Protein AF-A0A7X3MI16-F1 (afdb_monomer_lite)

pLDDT: mean 78.2, std 20.5, range [31.47, 96.44]

Radius of gyration: 27.05 Å; chains: 1; bounding box: 60×68×59 Å

Structure (mmCIF, N/CA/C/O backbone):
data_AF-A0A7X3MI16-F1
#
_entry.id   AF-A0A7X3MI16-F1
#
loop_
_atom_site.group_PDB
_atom_site.id
_atom_site.type_symbol
_atom_site.label_atom_id
_atom_site.label_alt_id
_atom_site.label_comp_id
_atom_site.label_asym_id
_atom_site.label_entity_id
_atom_site.label_seq_id
_atom_site.pdbx_PDB_ins_code
_atom_site.Cartn_x
_atom_site.Cartn_y
_atom_site.Cartn_z
_atom_site.occupancy
_atom_site.B_iso_or_equiv
_atom_site.auth_seq_id
_atom_site.auth_comp_id
_atom_site.auth_asym_id
_atom_site.auth_atom_id
_atom_site.pdbx_PDB_model_num
ATOM 1 N N . MET A 1 1 ? 3.085 -12.078 11.374 1.00 86.69 1 MET A N 1
ATOM 2 C CA . MET A 1 1 ? 2.191 -11.927 10.202 1.00 86.69 1 MET A CA 1
ATOM 3 C C . MET A 1 1 ? 1.269 -10.737 10.415 1.00 86.69 1 MET A C 1
ATOM 5 O O . MET A 1 1 ? 0.857 -10.525 11.553 1.00 86.69 1 MET A O 1
ATOM 9 N N . ALA A 1 2 ? 0.985 -9.956 9.372 1.00 93.75 2 ALA A N 1
ATOM 10 C CA . ALA A 1 2 ? -0.041 -8.909 9.431 1.00 93.75 2 ALA A CA 1
ATOM 11 C C . ALA A 1 2 ? -1.301 -9.369 8.685 1.00 93.75 2 ALA A C 1
ATOM 13 O O . ALA A 1 2 ? -1.202 -10.196 7.774 1.00 93.75 2 ALA A O 1
ATOM 14 N N . LYS A 1 3 ? -2.474 -8.854 9.058 1.00 95.38 3 LYS A N 1
ATOM 15 C CA . LYS A 1 3 ? -3.761 -9.217 8.449 1.00 95.38 3 LYS A CA 1
ATOM 16 C C . LYS A 1 3 ? -4.741 -8.050 8.481 1.00 95.38 3 LYS A C 1
ATOM 18 O O . LYS A 1 3 ? -4.821 -7.337 9.475 1.00 95.38 3 LYS A O 1
ATOM 23 N N . TRP A 1 4 ? -5.524 -7.906 7.419 1.00 95.94 4 TRP A N 1
ATOM 24 C CA . TRP A 1 4 ? -6.665 -6.998 7.363 1.00 95.94 4 TRP A CA 1
ATOM 25 C C . TRP A 1 4 ? -7.754 -7.599 6.474 1.00 95.94 4 TRP A C 1
ATOM 27 O O . TRP A 1 4 ? -7.551 -7.804 5.276 1.00 95.94 4 TRP A O 1
ATOM 37 N N . GLY A 1 5 ? -8.902 -7.935 7.065 1.00 93.62 5 GLY A N 1
ATOM 38 C CA . GLY A 1 5 ? -9.957 -8.675 6.368 1.00 93.62 5 GLY A CA 1
ATOM 39 C C . GLY A 1 5 ? -9.431 -9.964 5.711 1.00 93.62 5 GLY A C 1
ATOM 40 O O . GLY A 1 5 ? -8.821 -10.780 6.411 1.00 93.62 5 GLY A O 1
ATOM 41 N N . PRO A 1 6 ? -9.639 -10.167 4.393 1.00 93.69 6 PRO A N 1
ATOM 42 C CA . PRO A 1 6 ? -9.148 -11.348 3.679 1.00 93.69 6 PRO A CA 1
ATOM 43 C C . PRO A 1 6 ? -7.655 -11.265 3.315 1.00 93.69 6 PRO A C 1
ATOM 45 O O . PRO A 1 6 ? -7.105 -12.213 2.761 1.00 93.69 6 PRO A O 1
ATOM 48 N N . LYS A 1 7 ? -6.990 -10.132 3.575 1.00 94.88 7 LYS A N 1
ATOM 49 C CA . LYS A 1 7 ? -5.609 -9.880 3.158 1.00 94.88 7 LYS A CA 1
ATOM 50 C C . LYS A 1 7 ? -4.631 -10.237 4.262 1.00 94.88 7 LYS A C 1
ATOM 52 O O . LYS A 1 7 ? -4.834 -9.884 5.423 1.00 94.88 7 LYS A O 1
ATOM 57 N N . THR A 1 8 ? -3.553 -10.914 3.886 1.00 93.44 8 THR A N 1
ATOM 58 C CA . THR A 1 8 ? -2.476 -11.324 4.786 1.00 93.44 8 THR A CA 1
ATOM 59 C C . THR A 1 8 ? -1.126 -10.920 4.206 1.00 93.44 8 THR A C 1
ATOM 61 O O . THR A 1 8 ? -0.870 -11.072 3.011 1.00 93.44 8 THR A O 1
ATOM 64 N N . TRP A 1 9 ? -0.252 -10.407 5.069 1.00 92.75 9 TRP A N 1
ATOM 65 C CA . TRP A 1 9 ? 1.147 -10.143 4.744 1.00 92.75 9 TRP A CA 1
ATOM 66 C C . TRP A 1 9 ? 2.002 -11.206 5.411 1.00 92.75 9 TRP A C 1
ATOM 68 O O . TRP A 1 9 ? 2.061 -11.315 6.646 1.00 92.75 9 TRP A O 1
ATOM 78 N N . ALA A 1 10 ? 2.644 -12.000 4.565 1.00 87.19 10 ALA A N 1
ATOM 79 C CA . ALA A 1 10 ? 3.487 -13.109 4.951 1.00 87.19 10 ALA A CA 1
ATOM 80 C C . ALA A 1 10 ? 4.683 -13.199 4.001 1.00 87.19 10 ALA A C 1
ATOM 82 O O . ALA A 1 10 ? 4.590 -12.892 2.811 1.00 87.19 10 ALA A O 1
ATOM 83 N N . VAL A 1 11 ? 5.804 -13.634 4.564 1.00 86.62 11 VAL A N 1
ATOM 84 C CA . VAL A 1 11 ? 7.014 -13.992 3.833 1.00 86.62 11 VAL A CA 1
ATOM 85 C C . VAL A 1 11 ? 7.193 -15.488 4.041 1.00 86.62 11 VAL A C 1
ATOM 87 O O . VAL A 1 11 ? 7.392 -15.929 5.170 1.00 86.62 11 VAL A O 1
ATOM 90 N N . SER A 1 12 ? 7.047 -16.261 2.973 1.00 84.81 12 SER A N 1
ATOM 91 C CA . SER A 1 12 ? 7.262 -17.706 2.951 1.00 84.81 12 SER A CA 1
ATOM 92 C C . SER A 1 12 ? 8.170 -18.086 1.783 1.00 84.81 12 SER A C 1
ATOM 94 O O . SER A 1 12 ? 8.490 -17.252 0.936 1.00 84.81 12 SER A O 1
ATOM 96 N N . SER A 1 13 ? 8.567 -19.358 1.720 1.00 81.94 13 SER A N 1
ATOM 97 C CA . SER A 1 13 ? 9.348 -19.902 0.603 1.00 81.94 13 SER A CA 1
ATOM 98 C C . SER A 1 13 ? 8.620 -19.822 -0.744 1.00 81.94 13 SER A C 1
ATOM 100 O O . SER A 1 13 ? 9.271 -19.772 -1.780 1.00 81.94 13 SER A O 1
ATOM 102 N N . GLN A 1 14 ? 7.284 -19.791 -0.738 1.00 83.50 14 GLN A N 1
ATOM 103 C CA . GLN A 1 14 ? 6.464 -19.764 -1.953 1.00 83.50 14 GLN A CA 1
ATOM 104 C C . GLN A 1 14 ? 5.946 -18.371 -2.310 1.00 83.50 14 GLN A C 1
ATOM 106 O O . GLN A 1 14 ? 5.661 -18.111 -3.476 1.00 83.50 14 GLN A O 1
ATOM 111 N N . LYS A 1 15 ? 5.776 -17.486 -1.321 1.00 87.06 15 LYS A N 1
ATOM 112 C CA . LYS A 1 15 ? 5.155 -16.176 -1.521 1.00 87.06 15 LYS A CA 1
ATOM 113 C C . LYS A 1 15 ? 5.778 -15.130 -0.611 1.00 87.06 15 LYS A C 1
ATOM 115 O O . LYS A 1 15 ? 5.773 -15.276 0.610 1.00 87.06 15 LYS A O 1
ATOM 120 N N . VAL A 1 16 ? 6.232 -14.025 -1.198 1.00 87.88 16 VAL A N 1
ATOM 121 C CA . VAL A 1 16 ? 6.749 -12.879 -0.435 1.00 87.88 16 VAL A CA 1
ATOM 122 C C . VAL A 1 16 ? 5.858 -11.665 -0.658 1.00 87.88 16 VAL A C 1
ATOM 124 O O . VAL A 1 16 ? 5.911 -11.015 -1.697 1.00 87.88 16 VAL A O 1
ATOM 127 N N . VAL A 1 17 ? 5.050 -11.341 0.353 1.00 89.00 17 VAL A N 1
ATOM 128 C CA . VAL A 1 17 ? 4.276 -10.096 0.427 1.00 89.00 17 VAL A CA 1
ATOM 129 C C . VAL A 1 17 ? 4.606 -9.425 1.752 1.00 89.00 17 VAL A C 1
ATOM 131 O O . VAL A 1 17 ? 3.971 -9.662 2.782 1.00 89.00 17 VAL A O 1
ATOM 134 N N . ALA A 1 18 ? 5.661 -8.615 1.726 1.00 89.44 18 ALA A N 1
ATOM 135 C CA . ALA A 1 18 ? 6.158 -7.918 2.900 1.00 89.44 18 ALA A CA 1
ATOM 136 C C . ALA A 1 18 ? 5.429 -6.587 3.102 1.00 89.44 18 ALA A C 1
ATOM 138 O O . ALA A 1 18 ? 5.235 -5.814 2.162 1.00 89.44 18 ALA A O 1
ATOM 139 N N . LEU A 1 19 ? 5.076 -6.311 4.353 1.00 90.88 19 LEU A N 1
ATOM 140 C CA . LEU A 1 19 ? 4.593 -5.007 4.777 1.00 90.88 19 LEU A CA 1
ATOM 141 C C . LEU A 1 19 ? 5.797 -4.090 5.038 1.00 90.88 19 LEU A C 1
ATOM 143 O O . LEU A 1 19 ? 6.724 -4.474 5.750 1.00 90.88 19 LEU A O 1
ATOM 147 N N . GLN A 1 20 ? 5.798 -2.911 4.422 1.00 91.88 20 GLN A N 1
ATOM 148 C CA . GLN A 1 20 ? 6.906 -1.954 4.410 1.00 91.88 20 GLN A CA 1
ATOM 149 C C . GLN A 1 20 ? 6.399 -0.575 4.852 1.00 91.88 20 GLN A C 1
ATOM 151 O O . GLN A 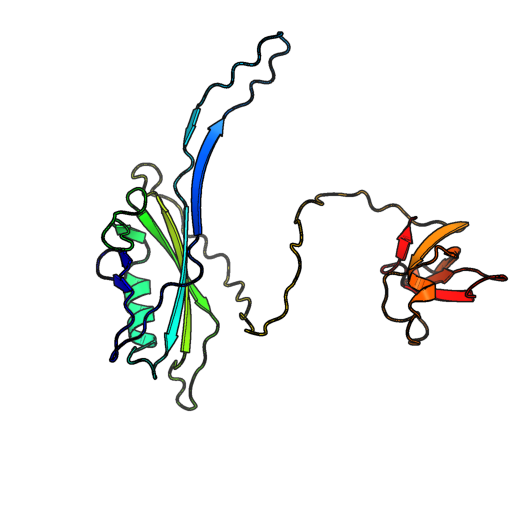1 20 ? 5.215 -0.280 4.714 1.00 91.88 20 GLN A O 1
ATOM 156 N N . ASP A 1 21 ? 7.283 0.258 5.405 1.00 92.62 21 ASP A N 1
ATOM 157 C CA . ASP A 1 21 ? 6.996 1.659 5.759 1.00 92.62 21 ASP A CA 1
ATOM 158 C C . ASP A 1 21 ? 5.714 1.872 6.596 1.00 92.62 21 ASP A C 1
ATOM 160 O O . ASP A 1 21 ? 4.948 2.804 6.350 1.00 92.62 21 ASP A O 1
ATOM 164 N N . LEU A 1 22 ? 5.457 0.998 7.577 1.00 92.62 22 LEU A N 1
ATOM 165 C CA . LEU A 1 22 ? 4.287 1.111 8.452 1.00 92.62 22 LEU A CA 1
ATOM 166 C C . LEU A 1 22 ? 4.326 2.398 9.277 1.00 92.62 22 LEU A C 1
ATOM 168 O O . LEU A 1 22 ? 5.286 2.646 10.005 1.00 92.62 22 LEU A O 1
ATOM 172 N N . SER A 1 23 ? 3.250 3.174 9.218 1.00 91.12 23 SER A N 1
ATOM 173 C CA . SER A 1 23 ? 3.098 4.425 9.952 1.00 91.12 23 SER A CA 1
ATOM 174 C C . SER A 1 23 ? 1.675 4.580 10.482 1.00 91.12 23 SER A C 1
ATOM 176 O O . SER A 1 23 ? 0.708 4.409 9.739 1.00 91.12 23 SER A O 1
ATOM 178 N N . PHE A 1 24 ? 1.558 4.910 11.767 1.00 91.56 24 PHE A N 1
ATOM 179 C CA . PHE A 1 24 ? 0.313 5.260 12.448 1.00 91.56 24 PHE A CA 1
ATOM 180 C C . PHE A 1 24 ? 0.595 6.202 13.621 1.00 91.56 24 PHE A C 1
ATOM 182 O O . PHE A 1 24 ? 1.740 6.310 14.067 1.00 91.56 24 PHE A O 1
ATOM 189 N N . SER A 1 25 ? -0.439 6.868 14.130 1.00 85.44 25 SER A N 1
ATOM 190 C CA . SER A 1 25 ? -0.326 7.783 15.269 1.00 85.44 25 SER A CA 1
ATOM 191 C C . SER A 1 25 ? -1.584 7.773 16.133 1.00 85.44 25 SER A C 1
ATOM 193 O O . SER A 1 25 ? -2.678 7.507 15.644 1.00 85.44 25 SER A O 1
ATOM 195 N N . TYR A 1 26 ? -1.417 8.108 17.410 1.00 82.75 26 TYR A N 1
ATOM 196 C CA . TYR A 1 26 ? -2.505 8.443 18.324 1.00 82.75 26 TYR A CA 1
ATOM 197 C C . TYR A 1 26 ? -2.324 9.905 18.718 1.00 82.75 26 TYR A C 1
ATOM 199 O O . TYR A 1 26 ? -1.269 10.262 19.246 1.00 82.75 26 TYR A O 1
ATOM 207 N N . SER A 1 27 ? -3.318 10.738 18.429 1.00 78.31 27 SER A N 1
ATOM 208 C CA . SER A 1 27 ? -3.277 12.168 18.736 1.00 78.31 27 SER A CA 1
ATOM 209 C C . SER A 1 27 ? -4.495 12.555 19.563 1.00 78.31 27 SER A C 1
ATOM 211 O O . SER A 1 27 ? -5.611 12.107 19.294 1.00 78.31 27 SER A O 1
ATOM 213 N N . GLN A 1 28 ? -4.281 13.430 20.536 1.00 73.81 28 GLN A N 1
ATOM 214 C CA . GLN A 1 28 ? -5.338 14.063 21.311 1.00 73.81 28 GLN A CA 1
ATOM 215 C C . GLN A 1 28 ? -5.565 15.487 20.800 1.00 73.81 28 GLN A C 1
ATOM 217 O O . GLN A 1 28 ? -4.610 16.193 20.475 1.00 73.81 28 GLN A O 1
ATOM 222 N N . VAL A 1 29 ? -6.824 15.910 20.743 1.00 64.50 29 VAL A N 1
ATOM 223 C CA . VAL A 1 29 ? -7.215 17.287 20.446 1.00 64.50 29 VAL A CA 1
ATOM 224 C C . VAL A 1 29 ? -7.319 18.048 21.765 1.00 64.50 29 VAL A C 1
ATOM 226 O O . VAL A 1 29 ? -8.161 17.741 22.614 1.00 64.50 29 VAL A O 1
ATOM 229 N N . ALA A 1 30 ? -6.461 19.051 21.929 1.00 54.81 30 ALA A N 1
ATOM 230 C CA . ALA A 1 30 ? -6.497 19.986 23.045 1.00 54.81 30 ALA A CA 1
ATOM 231 C C . ALA A 1 30 ? -6.766 21.396 22.509 1.00 54.81 30 ALA A C 1
ATOM 233 O O . ALA A 1 30 ? -5.995 21.907 21.694 1.00 54.81 30 ALA A O 1
ATOM 234 N N . ASP A 1 31 ? -7.836 22.033 22.984 1.00 51.34 31 ASP A N 1
ATOM 235 C CA . ASP A 1 31 ? -8.080 23.448 22.717 1.00 51.34 31 ASP A CA 1
ATOM 236 C C . ASP A 1 31 ? -7.350 24.278 23.778 1.00 51.34 31 ASP A C 1
ATOM 238 O O . ASP A 1 31 ? -7.661 24.214 24.969 1.00 51.34 31 ASP A O 1
ATOM 242 N N . ASN A 1 32 ? -6.376 25.085 23.354 1.00 51.44 32 ASN A N 1
ATOM 243 C CA . ASN A 1 32 ? -5.816 26.117 24.222 1.00 51.44 32 ASN A CA 1
ATOM 244 C C . ASN A 1 32 ? -6.798 27.286 24.276 1.00 51.44 32 ASN A C 1
ATOM 246 O O . ASN A 1 32 ? -6.904 28.060 23.325 1.00 51.44 32 ASN A O 1
ATOM 250 N N . ASN A 1 33 ? -7.493 27.429 25.401 1.00 48.78 33 ASN A N 1
ATOM 251 C CA . ASN A 1 33 ? -8.351 28.579 25.636 1.00 48.78 33 ASN A CA 1
ATOM 252 C C . ASN A 1 33 ? -7.470 29.836 25.773 1.00 48.78 33 ASN A C 1
ATOM 254 O O . ASN A 1 33 ? -6.627 29.922 26.670 1.00 48.78 33 ASN A O 1
ATOM 258 N N . THR A 1 34 ? -7.619 30.815 24.879 1.00 43.38 34 THR A N 1
ATOM 259 C CA . THR A 1 34 ? -6.935 32.118 24.968 1.00 43.38 34 THR A CA 1
ATOM 260 C C . THR A 1 34 ? -7.665 33.041 25.944 1.00 43.38 34 THR A C 1
ATOM 262 O O . THR A 1 34 ? -8.071 34.136 25.566 1.00 43.38 34 THR A O 1
ATOM 265 N N . SER A 1 35 ? -7.874 32.596 27.186 1.00 44.50 35 SER A N 1
ATOM 266 C CA . SER A 1 35 ? -8.414 33.459 28.242 1.00 44.50 35 SER A CA 1
ATOM 267 C C . SER A 1 35 ? -7.265 34.190 28.941 1.00 44.50 35 SER A C 1
ATOM 269 O O . SER A 1 35 ? -6.245 33.579 29.262 1.00 44.50 35 SER A O 1
ATOM 271 N N . THR A 1 36 ? -7.411 35.498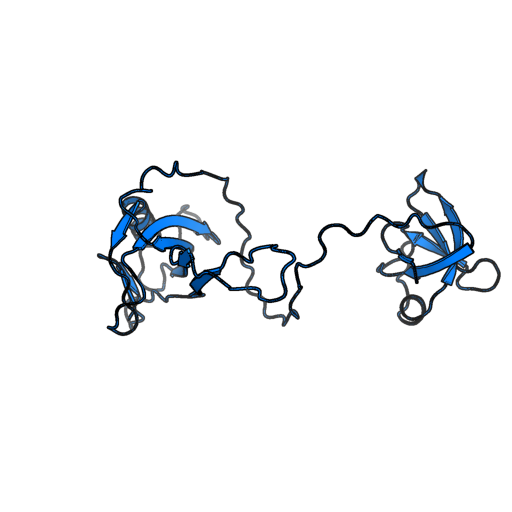 29.145 1.00 48.09 36 THR A N 1
ATOM 272 C CA . THR A 1 36 ? -6.427 36.410 29.763 1.00 48.09 36 THR A CA 1
ATOM 273 C C . THR A 1 36 ? -6.362 36.332 31.293 1.00 48.09 36 THR A C 1
ATOM 275 O O . TH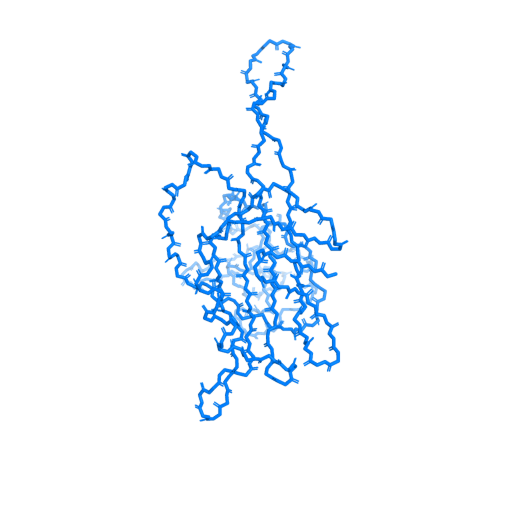R A 1 36 ? -5.749 37.192 31.913 1.00 48.09 36 THR A O 1
ATOM 278 N N . GLU A 1 37 ? -6.943 35.305 31.913 1.00 49.44 37 GLU A N 1
ATOM 279 C CA . GLU A 1 37 ? -6.865 35.085 33.362 1.00 49.44 37 GLU A CA 1
ATOM 280 C C . GLU A 1 37 ? -5.845 33.991 33.709 1.00 49.44 37 GLU A C 1
ATOM 282 O O . GLU A 1 37 ? -5.667 33.025 32.965 1.00 49.44 37 GLU A O 1
ATOM 287 N N . GLU A 1 38 ? -5.162 34.160 34.846 1.00 50.19 38 GLU A N 1
ATOM 288 C CA . GLU A 1 38 ? -3.924 33.494 35.300 1.00 50.19 38 GLU A CA 1
ATOM 289 C C . GLU A 1 38 ? -3.984 31.960 35.480 1.00 50.19 38 GLU A C 1
ATOM 291 O O . GLU A 1 38 ? -3.065 31.350 36.027 1.00 50.19 38 GLU A O 1
ATOM 296 N N . LYS A 1 39 ? -5.015 31.286 34.967 1.00 46.38 39 LYS A N 1
ATOM 297 C CA . LYS A 1 39 ? -5.110 29.826 34.967 1.00 46.38 39 LYS A CA 1
ATOM 298 C C . LYS A 1 39 ? -5.628 29.310 33.627 1.00 46.38 39 LYS A C 1
ATOM 300 O O . LYS A 1 39 ? -6.825 29.133 33.419 1.00 46.38 39 LYS A O 1
ATOM 305 N N . LYS A 1 40 ? -4.698 29.008 32.717 1.00 41.12 40 LYS A N 1
ATOM 306 C CA . LYS A 1 40 ? -4.995 28.245 31.497 1.00 41.12 40 LYS A CA 1
ATOM 307 C C . LYS A 1 40 ? -5.368 26.816 31.886 1.00 41.12 40 LYS A C 1
ATOM 309 O O . LYS A 1 40 ? -4.503 26.042 32.284 1.00 41.12 40 LYS A O 1
ATOM 314 N N . THR A 1 41 ? -6.642 26.464 31.780 1.00 43.31 41 THR A N 1
ATOM 315 C CA . THR A 1 41 ? -7.087 25.071 31.849 1.00 43.31 41 THR A CA 1
ATOM 316 C C . THR A 1 41 ? -7.123 24.499 30.434 1.00 43.31 41 THR A C 1
ATOM 318 O O . THR A 1 41 ? -7.782 25.034 29.543 1.00 43.31 41 THR A O 1
ATOM 321 N N . THR A 1 42 ? -6.364 23.429 30.200 1.00 40.69 42 THR A N 1
ATOM 322 C CA . THR A 1 42 ? -6.440 22.659 28.955 1.00 40.69 42 THR A CA 1
ATOM 323 C C . THR A 1 42 ? -7.642 21.732 29.067 1.00 40.69 42 THR A C 1
ATOM 325 O O . THR A 1 42 ? -7.604 20.769 29.828 1.00 40.69 42 THR A O 1
ATOM 328 N N . ASN A 1 43 ? -8.720 22.032 28.346 1.00 43.56 43 ASN A N 1
ATOM 329 C CA . ASN A 1 43 ? -9.853 21.119 28.238 1.00 43.56 43 ASN A CA 1
ATOM 330 C C . ASN A 1 43 ? -9.551 20.113 27.117 1.00 43.56 43 ASN A C 1
ATOM 332 O O . ASN A 1 43 ? -9.361 20.496 25.961 1.00 43.56 43 ASN A O 1
ATOM 336 N N . GLU A 1 44 ? -9.483 18.828 27.457 1.00 46.81 44 GLU A N 1
ATOM 337 C CA . GLU A 1 44 ? -9.334 17.740 26.488 1.00 46.81 44 GLU A CA 1
ATOM 338 C C . GLU A 1 44 ? -10.666 17.553 25.748 1.00 46.81 44 GLU A C 1
ATOM 340 O O . GLU A 1 44 ? -11.683 17.251 26.372 1.00 46.81 44 GLU A O 1
ATOM 345 N N . ARG A 1 45 ? -10.698 17.783 24.427 1.00 43.66 45 ARG A N 1
ATOM 346 C CA . ARG A 1 45 ? -11.959 17.853 23.657 1.00 43.66 45 ARG A CA 1
ATOM 347 C C . ARG A 1 45 ? -12.199 16.651 22.735 1.00 43.66 45 ARG A C 1
ATOM 349 O O . ARG A 1 45 ? -13.252 16.569 22.112 1.00 43.66 45 ARG A O 1
ATOM 356 N N . GLY A 1 46 ? -11.254 15.711 22.661 1.00 56.94 46 GLY A N 1
ATOM 357 C CA . GLY A 1 46 ? -11.400 14.451 21.923 1.00 56.94 46 GLY A CA 1
ATOM 358 C C . GLY A 1 46 ? -10.078 13.893 21.391 1.00 56.94 46 GLY A C 1
ATOM 359 O O . GLY A 1 46 ? -9.005 14.425 21.669 1.00 56.94 46 GLY A O 1
ATOM 360 N N . THR A 1 47 ? -10.150 12.817 20.610 1.00 60.34 47 THR A N 1
ATOM 361 C CA . THR A 1 47 ? -9.011 12.184 19.916 1.00 60.34 47 THR A CA 1
ATOM 362 C C . THR A 1 47 ? -9.136 12.361 18.403 1.00 60.34 47 THR A C 1
ATOM 364 O O . THR A 1 47 ? -10.244 12.340 17.871 1.00 60.34 47 THR A O 1
ATOM 367 N N . GLU A 1 48 ? -8.019 12.522 17.686 1.00 73.06 48 GLU A N 1
ATOM 368 C CA . GLU A 1 48 ? -8.040 12.509 16.215 1.00 73.06 48 GLU A CA 1
ATOM 369 C C . GLU A 1 48 ? -8.270 11.085 15.686 1.00 73.06 48 GLU A C 1
ATOM 371 O O . GLU A 1 48 ? -7.762 10.118 16.256 1.00 73.06 48 GLU A O 1
ATOM 376 N N . LEU A 1 49 ? -8.977 10.965 14.555 1.00 79.38 49 LEU A N 1
ATOM 377 C CA . LEU A 1 49 ? -9.211 9.683 13.879 1.00 79.38 49 LEU A CA 1
ATOM 378 C C . LEU A 1 49 ? -7.886 8.991 13.548 1.00 79.38 49 LEU A C 1
ATOM 380 O O . LEU A 1 49 ? -7.071 9.551 12.809 1.00 79.38 49 LEU A O 1
ATOM 384 N N . PHE A 1 50 ? -7.715 7.753 14.014 1.00 84.25 50 PHE A N 1
ATOM 385 C CA . PHE A 1 50 ? -6.476 6.989 13.859 1.00 84.25 50 PHE A CA 1
ATOM 386 C C . PHE A 1 50 ? -6.092 6.805 12.374 1.00 84.25 50 PHE A C 1
ATOM 388 O O . PHE A 1 50 ? -6.796 6.105 11.630 1.00 84.25 50 PHE A O 1
ATOM 395 N N . PRO A 1 51 ? -4.982 7.405 11.900 1.00 88.38 51 PRO A N 1
ATOM 396 C CA . PRO A 1 51 ? -4.480 7.178 10.556 1.00 88.38 51 PRO A CA 1
ATOM 397 C C . PRO A 1 51 ? -3.540 5.968 10.543 1.00 88.38 51 PRO A C 1
ATOM 399 O O . PRO A 1 51 ? -2.705 5.799 11.430 1.00 88.38 51 PRO A O 1
ATOM 402 N N . LEU A 1 52 ? -3.621 5.154 9.493 1.00 91.62 52 LEU A N 1
ATOM 403 C CA . LEU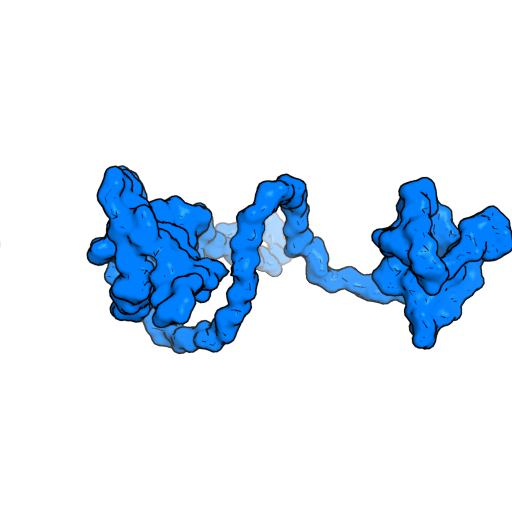 A 1 52 ? -2.681 4.058 9.257 1.00 91.62 52 LEU A CA 1
ATOM 404 C C . LEU A 1 52 ? -2.275 4.054 7.785 1.00 91.62 52 LEU A C 1
ATOM 406 O O . LEU A 1 52 ? -3.116 4.089 6.892 1.00 91.62 52 LEU A O 1
ATOM 410 N N . SER A 1 53 ? -0.980 3.992 7.512 1.00 92.94 53 SER A N 1
ATOM 411 C CA . SER A 1 53 ? -0.453 3.891 6.153 1.00 92.94 53 SER A CA 1
ATOM 412 C C . SER A 1 53 ? 0.741 2.957 6.103 1.00 92.94 53 SER A C 1
ATOM 414 O O . SER A 1 53 ? 1.442 2.771 7.096 1.00 92.94 53 SER A O 1
ATOM 416 N N . PHE A 1 54 ? 0.933 2.320 4.957 1.00 94.25 54 PHE A N 1
ATOM 417 C CA . PHE A 1 54 ? 2.073 1.449 4.698 1.00 94.25 54 PHE A CA 1
ATOM 418 C C . PHE A 1 54 ? 2.196 1.188 3.200 1.00 94.25 54 PHE A C 1
ATOM 420 O O . PHE A 1 54 ? 1.311 1.527 2.405 1.00 94.25 54 PHE A O 1
ATOM 427 N N . THR A 1 55 ? 3.294 0.552 2.812 1.00 95.31 55 THR A N 1
ATOM 428 C CA . THR A 1 55 ? 3.565 0.131 1.444 1.00 95.31 55 THR A CA 1
ATOM 429 C C . THR A 1 55 ? 3.746 -1.383 1.355 1.00 95.31 55 THR A C 1
ATOM 431 O O . THR A 1 55 ? 3.962 -2.097 2.338 1.00 95.31 55 THR A O 1
ATOM 434 N N . THR A 1 56 ? 3.575 -1.926 0.157 1.00 94.25 56 THR A N 1
ATOM 435 C CA . THR A 1 56 ? 3.835 -3.335 -0.141 1.00 94.25 56 THR A CA 1
ATOM 436 C C . THR A 1 56 ? 4.349 -3.432 -1.562 1.00 94.25 56 THR A C 1
ATOM 438 O O . THR A 1 56 ? 3.681 -2.999 -2.499 1.00 94.25 56 THR A O 1
ATOM 441 N N . THR A 1 57 ? 5.531 -4.011 -1.734 1.00 94.62 57 THR A N 1
ATOM 442 C CA . THR A 1 57 ? 6.083 -4.271 -3.064 1.00 94.62 57 THR A CA 1
ATOM 443 C C . THR A 1 57 ? 5.709 -5.680 -3.501 1.00 94.62 57 THR A C 1
ATOM 445 O O . THR A 1 57 ? 6.024 -6.653 -2.820 1.00 94.62 57 THR A O 1
ATOM 448 N N . LEU A 1 58 ? 5.022 -5.776 -4.635 1.00 93.81 58 LEU A N 1
ATOM 449 C CA . LEU A 1 58 ? 4.610 -7.019 -5.268 1.00 93.81 58 LEU A CA 1
ATOM 450 C C . LEU A 1 58 ? 5.578 -7.356 -6.397 1.00 93.81 58 LEU A C 1
ATOM 452 O O . LEU A 1 58 ? 5.959 -6.481 -7.179 1.00 93.81 58 LEU A O 1
ATOM 456 N N . HIS A 1 59 ? 5.943 -8.631 -6.497 1.00 93.62 59 HIS A N 1
ATOM 457 C CA . HIS A 1 59 ? 6.846 -9.120 -7.526 1.00 93.62 59 HIS A CA 1
ATOM 458 C C . HIS A 1 59 ? 6.395 -10.487 -8.037 1.00 93.62 59 HIS A C 1
ATOM 460 O O . HIS A 1 59 ? 6.215 -11.421 -7.259 1.00 93.62 59 HIS A O 1
ATOM 466 N N . SER A 1 60 ? 6.276 -10.624 -9.354 1.00 90.75 60 SER A N 1
ATOM 467 C CA . SER A 1 60 ? 5.862 -11.878 -10.002 1.00 90.75 60 SER A CA 1
ATOM 468 C C . SER A 1 60 ? 6.805 -13.047 -9.716 1.00 90.75 60 SER A C 1
ATOM 470 O O . SER A 1 60 ? 6.356 -14.129 -9.357 1.00 90.75 60 SER A O 1
ATOM 472 N N . GLY A 1 61 ? 8.119 -12.807 -9.747 1.00 89.06 61 GLY A N 1
ATOM 473 C CA . GLY A 1 61 ? 9.130 -13.794 -9.344 1.00 89.06 61 GLY A CA 1
ATOM 474 C C . GLY A 1 61 ? 9.121 -14.165 -7.853 1.00 89.06 61 GLY A C 1
ATOM 475 O O . GLY A 1 61 ? 9.864 -15.049 -7.456 1.00 89.06 61 GLY A O 1
ATOM 476 N N . ALA A 1 62 ? 8.299 -13.509 -7.029 1.00 89.00 62 ALA A N 1
ATOM 477 C CA . ALA A 1 62 ? 8.117 -13.847 -5.618 1.00 89.00 62 ALA A CA 1
ATOM 478 C C . ALA A 1 62 ? 6.826 -14.650 -5.363 1.00 89.00 62 ALA A C 1
ATOM 480 O O . ALA A 1 62 ? 6.297 -14.617 -4.251 1.00 89.00 62 ALA A O 1
ATOM 481 N N . GLY A 1 63 ? 6.290 -15.309 -6.401 1.00 87.50 63 GLY A N 1
ATOM 482 C CA . GLY A 1 63 ? 5.085 -16.141 -6.320 1.00 87.50 63 GLY A CA 1
ATOM 483 C C . GLY A 1 63 ? 3.779 -15.351 -6.205 1.00 87.50 63 GLY A C 1
ATOM 484 O O . GLY A 1 63 ? 2.793 -15.853 -5.667 1.00 87.50 63 GLY A O 1
ATOM 485 N N . VAL A 1 64 ? 3.761 -14.095 -6.663 1.00 91.19 64 VAL A N 1
ATOM 486 C CA . VAL A 1 64 ? 2.591 -13.209 -6.581 1.00 91.19 64 VAL A CA 1
ATOM 487 C C . VAL A 1 64 ? 2.097 -12.855 -7.977 1.00 91.19 64 VAL A C 1
ATOM 489 O O . VAL A 1 64 ? 2.823 -12.230 -8.746 1.00 91.19 64 VAL A O 1
ATOM 492 N N . ASP A 1 65 ? 0.836 -13.145 -8.289 1.00 93.25 65 ASP A N 1
ATOM 493 C CA . ASP A 1 65 ? 0.188 -12.511 -9.439 1.00 93.25 65 ASP A CA 1
ATOM 494 C C . ASP A 1 65 ? -0.077 -11.034 -9.117 1.00 93.25 65 ASP A C 1
ATOM 496 O O . ASP A 1 65 ? -1.004 -10.678 -8.386 1.00 93.25 65 ASP A O 1
ATOM 500 N N . VAL A 1 66 ? 0.784 -10.164 -9.646 1.00 94.06 66 VAL A N 1
ATOM 501 C CA . VAL A 1 66 ? 0.755 -8.729 -9.349 1.00 94.06 66 VAL A CA 1
ATOM 502 C C . VAL A 1 66 ? -0.544 -8.086 -9.835 1.00 94.06 66 VAL A C 1
ATOM 504 O O . VAL A 1 66 ? -1.081 -7.210 -9.154 1.00 94.06 66 VAL A O 1
ATOM 507 N N . ARG A 1 67 ? -1.075 -8.507 -10.990 1.00 94.31 67 ARG A N 1
ATOM 508 C CA . ARG A 1 67 ? -2.274 -7.895 -11.570 1.00 94.31 67 ARG A CA 1
ATOM 509 C C . ARG A 1 67 ? -3.515 -8.307 -10.786 1.00 94.31 67 ARG A C 1
ATOM 511 O O . ARG A 1 67 ? -4.290 -7.424 -10.415 1.00 94.31 67 ARG A O 1
ATOM 518 N N . ALA A 1 68 ? -3.659 -9.595 -10.481 1.00 94.88 68 ALA A N 1
ATOM 519 C CA . ALA A 1 68 ? -4.773 -10.104 -9.681 1.00 94.88 68 ALA A CA 1
ATOM 520 C C . ALA A 1 68 ? -4.768 -9.523 -8.254 1.00 94.88 68 ALA A C 1
ATOM 522 O O . ALA A 1 68 ? -5.811 -9.171 -7.693 1.00 94.88 68 ALA A O 1
ATOM 523 N N . GLU A 1 69 ? -3.583 -9.344 -7.662 1.00 94.50 69 GLU A N 1
ATOM 524 C CA . GLU A 1 69 ? -3.456 -8.718 -6.347 1.00 94.50 69 GLU A CA 1
ATOM 525 C C . GLU A 1 69 ? -3.906 -7.242 -6.385 1.00 94.50 69 GLU A C 1
ATOM 527 O O . GLU A 1 69 ? -4.672 -6.817 -5.522 1.00 94.50 69 GLU A O 1
ATOM 532 N N . ILE A 1 70 ? -3.533 -6.470 -7.416 1.00 94.31 70 ILE A N 1
ATOM 533 C CA . ILE A 1 70 ? -4.021 -5.088 -7.607 1.00 94.31 70 ILE A CA 1
ATOM 534 C C . ILE A 1 70 ? -5.555 -5.041 -7.710 1.00 94.31 70 ILE A C 1
ATOM 536 O O . ILE A 1 70 ? -6.192 -4.193 -7.082 1.00 94.31 70 ILE A O 1
ATOM 540 N N . GLU A 1 71 ? -6.166 -5.938 -8.486 1.00 94.38 71 GLU A N 1
ATOM 541 C CA . GLU A 1 71 ? -7.625 -5.957 -8.683 1.00 94.38 71 GLU A CA 1
ATOM 542 C C . GLU A 1 71 ? -8.379 -6.320 -7.414 1.00 94.38 71 GLU A C 1
ATOM 544 O O . GLU A 1 71 ? -9.360 -5.664 -7.056 1.00 94.38 71 GLU A O 1
ATOM 549 N N . SER A 1 72 ? -7.881 -7.311 -6.683 1.00 95.75 72 SER A N 1
ATOM 550 C CA . SER A 1 72 ? -8.471 -7.680 -5.401 1.00 95.75 72 SER A CA 1
ATOM 551 C C . SER A 1 72 ? -8.347 -6.558 -4.364 1.00 95.75 72 SER A C 1
ATOM 553 O O . SER A 1 72 ? -9.258 -6.390 -3.560 1.00 95.75 72 SER A O 1
ATOM 555 N N . TRP A 1 73 ? -7.294 -5.730 -4.395 1.00 95.00 73 TRP A N 1
ATOM 556 C CA . TRP A 1 73 ? -7.220 -4.522 -3.559 1.00 95.00 73 TRP A CA 1
ATOM 557 C C . TRP A 1 73 ? -8.182 -3.418 -3.997 1.00 95.00 73 TRP A C 1
ATOM 559 O O . TRP A 1 73 ? -8.781 -2.768 -3.140 1.00 95.00 73 TRP A O 1
ATOM 569 N N . LYS A 1 74 ? -8.388 -3.230 -5.307 1.00 91.44 74 LYS A N 1
ATOM 570 C CA . LYS A 1 74 ? -9.378 -2.279 -5.841 1.00 91.44 74 LYS A CA 1
ATOM 571 C C . LYS A 1 74 ? -10.781 -2.572 -5.295 1.00 91.44 74 LYS A C 1
ATOM 573 O O . LYS A 1 74 ? -11.482 -1.644 -4.905 1.00 91.44 74 LYS A O 1
ATOM 578 N N . ALA A 1 75 ? -11.163 -3.847 -5.211 1.00 92.75 75 ALA A N 1
ATOM 579 C CA . ALA A 1 75 ? -12.464 -4.274 -4.687 1.00 92.75 75 ALA A CA 1
ATOM 580 C C . ALA A 1 75 ? -12.649 -4.029 -3.174 1.00 92.75 75 ALA A C 1
ATOM 582 O O . ALA A 1 75 ? -13.775 -4.025 -2.675 1.00 92.75 75 ALA A O 1
ATOM 583 N N . LEU A 1 76 ? -11.553 -3.825 -2.437 1.00 94.25 76 LEU A N 1
ATOM 584 C CA . LEU A 1 76 ? -11.573 -3.612 -0.990 1.00 94.25 76 LEU A CA 1
ATOM 585 C C . LEU A 1 76 ? -11.553 -2.133 -0.593 1.00 94.25 76 LEU A C 1
ATOM 587 O O . LEU A 1 76 ? -11.704 -1.822 0.590 1.00 94.25 76 LEU A O 1
ATOM 591 N N . VAL A 1 77 ? -11.384 -1.210 -1.544 1.00 90.25 77 VAL A N 1
ATOM 592 C CA . VAL A 1 77 ? -11.499 0.227 -1.262 1.00 90.25 77 VAL A CA 1
ATOM 593 C C . VAL A 1 77 ? -12.884 0.501 -0.684 1.00 90.25 77 VAL A C 1
ATOM 595 O O . VAL A 1 77 ? -13.871 -0.061 -1.150 1.00 90.25 77 VAL A O 1
ATOM 598 N N . THR A 1 78 ? -12.954 1.348 0.343 1.00 89.00 78 THR A N 1
ATOM 599 C CA . THR A 1 78 ? -14.136 1.649 1.175 1.00 89.00 78 THR A CA 1
ATOM 600 C C . THR A 1 78 ? -14.560 0.556 2.156 1.00 89.00 78 THR A C 1
ATOM 602 O O . THR A 1 78 ? -15.358 0.844 3.049 1.00 89.00 78 THR A O 1
ATOM 605 N N . LYS A 1 79 ? -14.023 -0.670 2.063 1.00 92.31 79 LYS A N 1
ATOM 606 C CA . LYS A 1 79 ? -14.325 -1.732 3.031 1.00 92.31 79 LYS A CA 1
ATOM 607 C C . LYS A 1 79 ? -13.666 -1.453 4.375 1.00 92.31 79 LYS A C 1
ATOM 609 O O . LYS A 1 79 ? -12.664 -0.742 4.475 1.00 92.31 79 LYS A O 1
ATOM 614 N N . VAL A 1 80 ? -14.267 -2.038 5.404 1.00 93.00 80 VAL A N 1
ATOM 615 C CA . VAL A 1 80 ? -13.953 -1.784 6.806 1.00 93.00 80 VAL A CA 1
ATOM 616 C C . VAL A 1 80 ? -13.576 -3.095 7.482 1.00 93.00 80 VAL A C 1
ATOM 618 O O . VAL A 1 80 ? -14.290 -4.090 7.348 1.00 93.00 80 VAL A O 1
ATOM 621 N N . ASN A 1 81 ? -12.466 -3.113 8.214 1.00 96.44 81 ASN A N 1
ATOM 622 C CA . ASN A 1 81 ? -12.043 -4.273 8.993 1.00 96.44 81 ASN A CA 1
ATOM 623 C C . ASN A 1 81 ? -11.052 -3.890 10.101 1.00 96.44 81 ASN A C 1
ATOM 625 O O . ASN A 1 81 ? -10.517 -2.782 10.109 1.00 96.44 81 ASN A O 1
ATOM 629 N N . TYR A 1 82 ? -10.776 -4.826 11.005 1.00 96.00 82 TYR A N 1
ATOM 630 C CA . TYR A 1 82 ? -9.700 -4.692 11.983 1.00 96.00 82 TYR A CA 1
ATOM 631 C C . TYR A 1 82 ? -8.354 -5.033 11.350 1.00 96.00 82 TYR A C 1
ATOM 633 O O . TYR A 1 82 ? -8.245 -5.946 10.525 1.00 96.00 82 TYR A O 1
ATOM 641 N N . PHE A 1 83 ? -7.326 -4.287 11.743 1.00 96.06 83 PHE A N 1
ATOM 642 C CA . PHE A 1 83 ? -5.952 -4.573 11.361 1.00 96.06 83 PHE A CA 1
ATOM 643 C C . PHE A 1 83 ? -5.265 -5.353 12.478 1.00 96.06 83 PHE A C 1
ATOM 645 O O . PHE A 1 83 ? -5.360 -4.991 13.647 1.00 96.06 83 PHE A O 1
ATOM 652 N N . TYR A 1 84 ? -4.553 -6.414 12.117 1.00 95.88 84 TYR A N 1
ATOM 653 C CA . TYR A 1 84 ? -3.775 -7.224 13.043 1.00 95.88 84 TYR A CA 1
ATOM 654 C C . TYR A 1 84 ? -2.311 -7.220 12.628 1.00 95.88 84 TYR A C 1
ATOM 656 O O . TYR A 1 84 ? -1.989 -7.409 11.454 1.00 95.88 84 TYR A O 1
ATOM 664 N N . LEU A 1 85 ? -1.416 -7.077 13.599 1.00 93.81 85 LEU A N 1
ATOM 665 C CA . LEU A 1 85 ? 0.025 -7.176 13.419 1.00 93.81 85 LEU A CA 1
ATOM 666 C C . LEU A 1 85 ? 0.597 -8.108 14.487 1.00 93.81 85 LEU A C 1
ATOM 668 O O . LEU A 1 85 ? 0.428 -7.887 15.681 1.00 93.81 85 LEU A O 1
ATOM 672 N N . GLY A 1 86 ? 1.246 -9.192 14.060 1.00 91.00 86 GLY A N 1
ATOM 673 C CA . GLY A 1 86 ? 1.823 -10.169 14.991 1.00 91.00 86 GLY A CA 1
ATOM 674 C C . GLY A 1 86 ? 0.776 -10.888 15.848 1.00 91.00 86 GLY A C 1
ATOM 675 O O . GLY A 1 86 ? 1.059 -11.236 16.986 1.00 91.00 86 GLY A O 1
ATOM 676 N N . GLY A 1 87 ? -0.443 -11.067 15.328 1.00 90.81 87 GLY A N 1
ATOM 677 C CA . GLY A 1 87 ? -1.555 -11.681 16.064 1.00 90.81 87 GLY A CA 1
ATOM 678 C C . GLY A 1 87 ? -2.273 -10.743 17.040 1.00 90.81 87 GLY A C 1
ATOM 679 O O . GLY A 1 87 ? -3.285 -11.136 17.608 1.00 90.81 87 GLY A O 1
ATOM 680 N N . ARG A 1 88 ? -1.809 -9.497 17.206 1.00 93.94 88 ARG A N 1
ATOM 681 C CA . ARG A 1 88 ? -2.465 -8.484 18.043 1.00 93.94 88 ARG A CA 1
ATOM 682 C C . ARG A 1 88 ? -3.210 -7.476 17.184 1.00 93.94 88 ARG A C 1
ATOM 684 O O . ARG A 1 88 ? -2.737 -7.118 16.106 1.00 93.94 88 ARG A O 1
ATOM 691 N N . GLN A 1 89 ? -4.367 -7.028 17.658 1.00 95.00 89 GLN A N 1
ATOM 692 C CA . GLN A 1 89 ? -5.106 -5.948 17.013 1.00 95.00 89 GLN A CA 1
ATOM 693 C C . GLN A 1 89 ? -4.303 -4.643 17.103 1.00 95.00 89 GLN A C 1
ATOM 695 O O . GLN A 1 89 ? -3.755 -4.316 18.155 1.00 95.00 89 GLN A O 1
ATOM 700 N N . LEU A 1 90 ? -4.235 -3.912 15.993 1.00 92.44 90 LEU A N 1
ATOM 701 C CA . LEU A 1 90 ? -3.566 -2.622 15.881 1.00 92.44 90 LEU A CA 1
ATOM 702 C C . LEU A 1 90 ? -4.611 -1.530 15.637 1.00 92.44 90 LEU A C 1
ATOM 704 O O . LEU A 1 90 ? -5.088 -1.366 14.515 1.00 92.44 90 LEU A O 1
ATOM 708 N N . GLY A 1 91 ? -4.924 -0.777 16.689 1.00 90.44 91 GLY A N 1
ATOM 709 C CA . GLY A 1 91 ? -5.830 0.364 16.617 1.00 90.44 91 GLY A CA 1
ATOM 710 C C . GLY A 1 91 ? -7.321 -0.005 16.512 1.00 90.44 91 GLY A C 1
ATOM 711 O O . GLY A 1 91 ? -7.706 -1.169 16.702 1.00 90.44 91 GLY A O 1
ATOM 712 N N . PRO A 1 92 ? -8.173 1.002 16.253 1.00 91.38 92 PRO A N 1
ATOM 713 C CA . PRO A 1 92 ? -9.616 0.841 16.109 1.00 91.38 92 PRO A CA 1
ATOM 714 C C . PRO A 1 92 ? -9.983 0.151 14.785 1.00 91.38 92 PRO A C 1
ATOM 716 O O . PRO A 1 92 ? -9.132 -0.310 14.022 1.00 91.38 92 PRO A O 1
ATOM 719 N N . LYS A 1 93 ? -11.283 0.040 14.500 1.00 92.50 93 LYS A N 1
ATOM 720 C CA . LYS A 1 93 ? -11.766 -0.514 13.230 1.00 92.50 93 LYS A CA 1
ATOM 721 C C . LYS A 1 93 ? -11.410 0.449 12.093 1.00 92.50 93 LYS A C 1
ATOM 723 O O . LYS A 1 93 ? -11.683 1.637 12.199 1.00 92.50 93 LYS A O 1
ATOM 728 N N . LEU A 1 94 ? -10.817 -0.043 11.005 1.00 92.44 94 LEU A N 1
ATOM 729 C CA . LEU A 1 94 ? -10.264 0.811 9.946 1.00 92.44 94 LEU A CA 1
ATOM 730 C C . LEU A 1 94 ? -10.998 0.645 8.622 1.00 92.44 94 LEU A C 1
ATOM 732 O O . LEU A 1 94 ? -11.301 -0.475 8.205 1.00 92.44 94 LEU A O 1
ATOM 736 N N . GLN A 1 95 ? -11.192 1.756 7.918 1.00 92.12 95 GLN A N 1
ATOM 737 C CA . GLN A 1 95 ? -11.649 1.796 6.536 1.00 92.12 95 GLN A CA 1
ATOM 738 C C . GLN A 1 95 ? -10.471 2.024 5.587 1.00 92.12 95 GLN A C 1
ATOM 740 O O . GLN A 1 95 ? -9.676 2.949 5.777 1.00 92.12 95 GLN A O 1
ATOM 745 N N . LEU A 1 96 ? -10.394 1.233 4.516 1.00 93.19 96 LEU A N 1
ATOM 746 C CA . LEU A 1 96 ? -9.451 1.489 3.430 1.00 93.19 96 LEU A CA 1
ATOM 747 C C . LEU A 1 96 ? -9.923 2.700 2.618 1.00 93.19 96 LEU A C 1
ATOM 749 O O . LEU A 1 96 ? -10.920 2.623 1.898 1.00 93.19 96 LEU A O 1
ATOM 753 N N . ARG A 1 97 ? -9.209 3.823 2.726 1.00 89.56 97 ARG A N 1
ATOM 754 C CA . ARG A 1 97 ? -9.556 5.071 2.031 1.00 89.56 97 ARG A CA 1
ATOM 755 C C . ARG A 1 97 ? -8.978 5.118 0.627 1.00 89.56 97 ARG A C 1
ATOM 757 O O . ARG A 1 97 ? -9.632 5.620 -0.283 1.00 89.56 97 ARG A O 1
ATOM 764 N N . LYS A 1 98 ? -7.762 4.604 0.445 1.00 90.69 98 LYS A N 1
ATOM 765 C CA . LYS A 1 98 ? -7.059 4.701 -0.832 1.00 90.69 98 LYS A CA 1
ATOM 766 C C . LYS A 1 98 ? -6.025 3.600 -1.001 1.00 90.69 98 LYS A C 1
ATOM 768 O O . LYS A 1 98 ? -5.312 3.248 -0.064 1.00 90.69 98 LYS A O 1
ATOM 773 N N . VAL A 1 99 ? -5.924 3.128 -2.240 1.00 94.31 99 VAL A N 1
ATOM 774 C CA . VAL A 1 99 ? -4.834 2.291 -2.740 1.00 94.31 99 VAL A CA 1
ATOM 775 C C . VAL A 1 99 ? -4.225 3.022 -3.926 1.00 94.31 99 VAL A C 1
ATOM 777 O O . VAL A 1 99 ? -4.933 3.351 -4.877 1.00 94.31 99 VAL A O 1
ATOM 780 N N . SER A 1 100 ? -2.925 3.286 -3.886 1.00 93.69 100 SER A N 1
ATOM 781 C CA . SER A 1 100 ? -2.187 3.807 -5.037 1.00 93.69 100 SER A CA 1
ATOM 782 C C . SER A 1 100 ? -1.155 2.801 -5.511 1.00 93.69 100 SER A C 1
ATOM 784 O O . SER A 1 100 ? -0.457 2.200 -4.698 1.00 93.69 100 SER A O 1
ATOM 786 N N . VAL A 1 101 ? -1.038 2.661 -6.829 1.00 94.75 101 VAL A N 1
ATOM 787 C CA . VAL A 1 101 ? -0.043 1.810 -7.484 1.00 94.75 101 VAL A CA 1
ATOM 788 C C . VAL A 1 101 ? 1.065 2.702 -8.041 1.00 94.75 101 VAL A C 1
ATOM 790 O O . VAL A 1 101 ? 0.788 3.680 -8.734 1.00 94.75 101 VAL A O 1
ATOM 793 N N . GLY A 1 102 ? 2.317 2.377 -7.738 1.00 93.56 102 GLY A N 1
ATOM 794 C CA . GLY A 1 102 ? 3.497 3.100 -8.202 1.00 93.56 102 GLY A CA 1
ATOM 795 C C . GLY A 1 102 ? 4.658 2.164 -8.521 1.00 93.56 102 GLY A C 1
ATOM 796 O O . GLY A 1 102 ? 4.573 0.955 -8.309 1.00 93.56 102 GLY A O 1
ATOM 797 N N . SER A 1 103 ?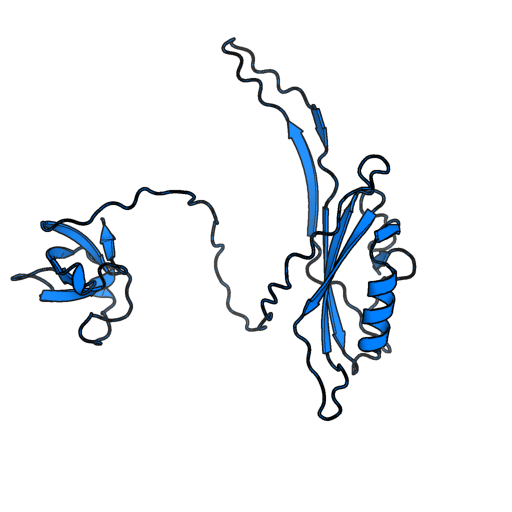 5.748 2.732 -9.047 1.00 92.06 103 SER A N 1
ATOM 798 C CA . SER A 1 103 ? 6.981 1.994 -9.377 1.00 92.06 103 SER A CA 1
ATOM 799 C C . SER A 1 103 ? 6.730 0.737 -10.225 1.00 92.06 103 SER A C 1
ATOM 801 O O . SER A 1 103 ? 7.324 -0.312 -9.991 1.00 92.06 103 SER A O 1
ATOM 803 N N . VAL A 1 104 ? 5.812 0.837 -11.188 1.00 94.38 104 VAL A N 1
ATOM 804 C CA . VAL A 1 104 ? 5.380 -0.288 -12.022 1.00 94.38 104 VAL A CA 1
ATOM 805 C C . VAL A 1 104 ? 6.479 -0.653 -13.018 1.00 94.38 104 VAL A C 1
ATOM 807 O O . VAL A 1 104 ? 7.021 0.224 -13.689 1.00 94.38 104 VAL A O 1
ATOM 810 N N . LYS A 1 105 ? 6.785 -1.948 -13.137 1.00 94.12 105 LYS A N 1
ATOM 811 C CA . LYS A 1 105 ? 7.589 -2.501 -14.234 1.00 94.12 105 LYS A CA 1
ATOM 812 C C . LYS A 1 105 ? 6.781 -3.533 -15.000 1.00 94.12 105 LYS A C 1
ATOM 814 O O . LYS A 1 105 ? 6.153 -4.406 -14.393 1.00 94.12 105 LYS A O 1
ATOM 819 N N . THR A 1 106 ? 6.839 -3.437 -16.317 1.00 95.88 106 THR A N 1
ATOM 820 C CA . THR A 1 106 ? 6.189 -4.349 -17.257 1.00 95.88 106 THR A CA 1
ATOM 821 C C . THR A 1 106 ? 7.226 -5.175 -18.009 1.00 95.88 106 THR A C 1
ATOM 823 O O . THR A 1 106 ? 8.396 -4.796 -18.054 1.00 95.88 106 THR A O 1
ATOM 826 N N . ASP A 1 107 ? 6.805 -6.309 -18.564 1.00 92.38 107 ASP A N 1
ATOM 827 C CA . ASP A 1 107 ? 7.568 -7.026 -19.591 1.00 92.38 107 ASP A CA 1
ATOM 828 C C . ASP A 1 107 ? 7.170 -6.575 -21.008 1.00 92.38 107 ASP A C 1
ATOM 830 O O . ASP A 1 107 ? 6.272 -5.744 -21.173 1.00 92.38 107 ASP A O 1
ATOM 834 N N . ASP A 1 108 ? 7.822 -7.142 -22.025 1.00 93.19 108 ASP A N 1
ATOM 835 C CA . ASP A 1 108 ? 7.594 -6.822 -23.444 1.00 93.19 108 ASP A CA 1
ATOM 836 C C . ASP A 1 108 ? 6.181 -7.195 -23.928 1.00 93.19 108 ASP A C 1
ATOM 838 O O . ASP A 1 108 ? 5.713 -6.704 -24.950 1.00 93.19 108 ASP A O 1
ATOM 842 N N . SER A 1 109 ? 5.464 -8.033 -23.171 1.00 92.38 109 SER A N 1
ATOM 843 C CA . SER A 1 109 ? 4.059 -8.381 -23.413 1.00 92.38 109 SER A CA 1
ATOM 844 C C . SER A 1 109 ? 3.079 -7.451 -22.683 1.00 92.38 109 SER A C 1
ATOM 846 O O . SER A 1 109 ? 1.877 -7.711 -22.672 1.00 92.38 109 SER A O 1
ATOM 848 N N . GLY A 1 110 ? 3.569 -6.405 -22.009 1.00 90.00 110 GLY A N 1
ATOM 849 C CA . GLY A 1 110 ? 2.756 -5.466 -21.235 1.00 90.00 110 GLY A CA 1
ATOM 850 C C . GLY A 1 110 ? 2.255 -6.010 -19.892 1.00 90.00 110 GLY A C 1
ATOM 851 O O . GLY A 1 110 ? 1.470 -5.344 -19.212 1.00 90.00 110 GLY A O 1
ATOM 852 N N . ARG A 1 111 ? 2.698 -7.197 -19.456 1.00 93.00 111 ARG A N 1
ATOM 853 C CA . ARG A 1 111 ? 2.291 -7.766 -18.163 1.00 93.00 111 ARG A CA 1
ATOM 854 C C . ARG A 1 111 ? 3.042 -7.074 -17.039 1.00 93.00 111 ARG A C 1
ATOM 856 O O . ARG A 1 111 ? 4.259 -6.914 -17.093 1.00 93.00 111 ARG A O 1
ATOM 863 N N . ILE A 1 112 ? 2.330 -6.713 -15.975 1.00 94.50 112 ILE A N 1
ATOM 864 C CA . ILE A 1 112 ? 2.941 -6.102 -14.791 1.00 94.50 112 ILE A CA 1
ATOM 865 C C . ILE A 1 112 ? 3.727 -7.167 -14.021 1.00 94.50 112 ILE A C 1
ATOM 867 O O . ILE A 1 112 ? 3.161 -8.144 -13.532 1.00 94.50 112 ILE A O 1
ATOM 871 N N . ARG A 1 113 ? 5.038 -6.960 -13.883 1.00 93.44 113 ARG A N 1
ATOM 872 C CA . ARG A 1 113 ? 5.956 -7.874 -13.184 1.00 93.44 113 ARG A CA 1
ATOM 873 C C . ARG A 1 113 ? 6.322 -7.412 -11.787 1.00 93.44 113 ARG A C 1
ATOM 875 O O . ARG A 1 113 ? 6.600 -8.260 -10.938 1.00 93.44 113 ARG A O 1
ATOM 882 N N . LEU A 1 114 ? 6.310 -6.102 -11.561 1.00 94.06 114 LEU A N 1
ATOM 883 C CA . LEU A 1 114 ? 6.610 -5.465 -10.284 1.00 94.06 114 LEU A CA 1
ATOM 884 C C . LEU A 1 114 ? 5.697 -4.253 -10.117 1.00 94.06 114 LEU A C 1
ATOM 886 O O . LEU A 1 114 ? 5.532 -3.479 -11.058 1.00 94.06 114 LEU A O 1
ATOM 890 N N . ALA A 1 115 ? 5.131 -4.079 -8.928 1.00 94.81 115 ALA A N 1
ATOM 891 C CA . ALA A 1 115 ? 4.451 -2.846 -8.551 1.00 94.81 115 ALA A CA 1
ATOM 892 C C . ALA A 1 115 ? 4.571 -2.607 -7.045 1.00 94.81 115 ALA A C 1
ATOM 894 O O . ALA A 1 115 ? 4.551 -3.549 -6.256 1.00 94.81 115 ALA A O 1
ATOM 895 N N . THR A 1 116 ? 4.649 -1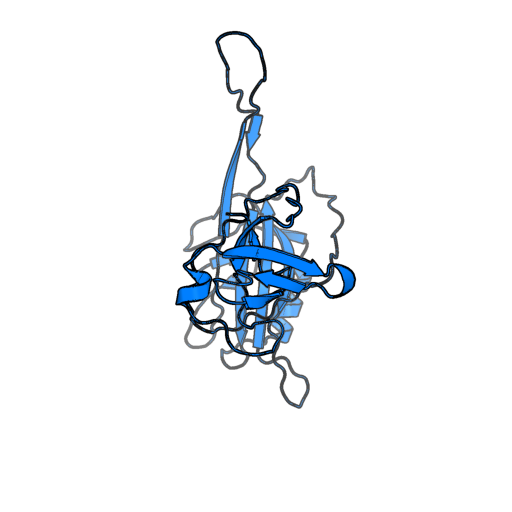.346 -6.636 1.00 96.38 116 THR A N 1
ATOM 896 C CA . THR A 1 116 ? 4.556 -0.956 -5.229 1.00 96.38 116 THR A CA 1
ATOM 897 C C . THR A 1 116 ? 3.168 -0.394 -4.964 1.00 96.38 116 THR A C 1
ATOM 899 O O . THR A 1 116 ? 2.749 0.577 -5.593 1.00 96.38 116 THR A O 1
ATOM 902 N N . LEU A 1 117 ? 2.458 -1.005 -4.022 1.00 95.75 117 LEU A N 1
ATOM 903 C CA . LEU A 1 117 ? 1.195 -0.510 -3.495 1.00 95.75 117 LEU A CA 1
ATOM 904 C C . LEU A 1 117 ? 1.454 0.386 -2.289 1.00 95.75 117 LEU A C 1
ATOM 906 O O . LEU A 1 117 ? 2.298 0.069 -1.451 1.00 95.75 117 LEU A O 1
ATOM 910 N N . SER A 1 118 ? 0.718 1.487 -2.188 1.00 96.31 118 SER A N 1
ATOM 911 C CA . SER A 1 118 ? 0.656 2.324 -0.988 1.00 96.31 118 SER A CA 1
ATOM 912 C C . SER A 1 118 ? -0.786 2.438 -0.528 1.00 96.31 118 SER A C 1
ATOM 914 O O . SER A 1 118 ? -1.688 2.648 -1.344 1.00 96.31 118 SER A O 1
ATOM 916 N N . PHE A 1 119 ? -0.984 2.290 0.775 1.00 94.50 119 PHE A N 1
ATOM 917 C CA . PHE A 1 119 ? -2.296 2.218 1.391 1.00 94.50 119 PHE A CA 1
ATOM 918 C C . PHE A 1 119 ? -2.487 3.369 2.366 1.00 94.50 119 PHE A C 1
ATOM 920 O O . PHE A 1 119 ? -1.590 3.680 3.148 1.00 94.50 119 PHE A O 1
ATOM 927 N N . GLU A 1 120 ? -3.676 3.962 2.340 1.00 92.56 120 GLU A N 1
ATOM 928 C CA . GLU A 1 120 ? -4.122 4.926 3.342 1.00 92.56 120 GLU A CA 1
ATOM 929 C C . GLU A 1 120 ? -5.411 4.399 3.976 1.00 92.56 120 GLU A C 1
ATOM 931 O O . GLU A 1 120 ? -6.438 4.224 3.309 1.00 92.56 120 GLU A O 1
ATOM 936 N N . PHE A 1 121 ? -5.345 4.143 5.275 1.00 91.88 121 PHE A N 1
ATOM 937 C CA . PHE A 1 121 ? -6.454 3.773 6.135 1.00 91.88 121 PHE A CA 1
ATOM 938 C C . PHE A 1 121 ? -6.760 4.920 7.090 1.00 91.88 121 PHE A C 1
ATOM 940 O O . PHE A 1 121 ? -5.875 5.674 7.503 1.00 91.88 121 PHE A O 1
ATOM 947 N N . LYS A 1 122 ? -8.028 5.016 7.468 1.00 88.19 122 LYS A N 1
ATOM 948 C CA . LYS A 1 122 ? -8.471 5.843 8.588 1.00 88.19 122 LYS A CA 1
ATOM 949 C C . LYS A 1 122 ? -9.395 5.026 9.466 1.00 88.19 122 LYS A C 1
ATOM 951 O O . LYS A 1 122 ? -10.051 4.109 8.967 1.00 88.19 122 LYS A O 1
ATOM 956 N N . GLU A 1 123 ? -9.459 5.386 10.735 1.00 87.81 123 GLU A N 1
ATOM 957 C CA . GLU A 1 123 ? -10.517 4.939 11.627 1.00 87.81 123 GLU A CA 1
ATOM 958 C C . GLU A 1 123 ? -11.885 5.079 10.958 1.00 87.81 123 GLU A C 1
ATOM 960 O O . GLU A 1 123 ? -12.185 6.070 10.282 1.00 87.81 123 GLU A O 1
ATOM 965 N N . TYR A 1 124 ? -12.657 4.004 11.060 1.00 86.12 124 TYR A N 1
ATOM 966 C CA . TYR A 1 124 ? -14.018 3.963 10.583 1.00 86.12 124 TYR A CA 1
ATOM 967 C C . TYR A 1 124 ? -14.915 4.603 11.627 1.00 86.12 124 TYR A C 1
ATOM 969 O O . TYR A 1 124 ? -15.064 4.082 12.729 1.00 86.12 124 TYR A O 1
ATOM 977 N N . ASP A 1 125 ? -15.545 5.685 11.214 1.00 80.81 125 ASP A N 1
ATOM 978 C CA . ASP A 1 125 ? -16.572 6.374 11.963 1.00 80.81 125 ASP A CA 1
ATOM 979 C C . ASP A 1 125 ? -17.858 6.313 11.118 1.00 80.81 125 ASP A C 1
ATOM 981 O O . ASP A 1 125 ? -17.851 6.795 9.975 1.00 80.81 125 ASP A O 1
ATOM 985 N N . PRO A 1 126 ? -18.921 5.645 11.611 1.00 70.38 126 PRO A N 1
ATOM 986 C CA . PRO A 1 126 ? -20.161 5.474 10.865 1.00 70.38 126 PRO A CA 1
ATOM 987 C C . PRO A 1 126 ? -20.820 6.813 10.516 1.00 70.38 126 PRO A C 1
ATOM 989 O O . PRO A 1 126 ? -21.445 6.895 9.459 1.00 70.38 126 PRO A O 1
ATOM 992 N N . ASP A 1 127 ? -20.604 7.863 11.310 1.00 65.31 127 ASP A N 1
ATOM 993 C CA . ASP A 1 127 ? -21.299 9.148 11.187 1.00 65.31 127 ASP A CA 1
ATOM 994 C C . ASP A 1 127 ? -20.607 10.109 10.201 1.00 65.31 127 ASP A C 1
ATOM 996 O O . ASP A 1 127 ? -21.214 11.058 9.706 1.00 65.31 127 ASP A O 1
ATOM 1000 N N . THR A 1 128 ? -19.352 9.830 9.825 1.00 55.78 128 THR A N 1
ATOM 1001 C CA . THR A 1 128 ? -18.575 10.606 8.836 1.00 55.78 128 THR A CA 1
ATOM 1002 C C . THR A 1 128 ? -18.342 9.851 7.519 1.00 55.78 128 THR A C 1
ATOM 1004 O O . THR A 1 128 ? -17.482 10.217 6.711 1.00 55.78 128 THR A O 1
ATOM 1007 N N . THR A 1 129 ? -19.107 8.787 7.247 1.00 51.94 129 THR A N 1
ATOM 1008 C CA . THR A 1 129 ? -18.902 7.887 6.091 1.00 51.94 129 THR A CA 1
ATOM 1009 C C . THR A 1 129 ? -19.141 8.511 4.710 1.00 51.94 129 THR A C 1
ATOM 1011 O O . THR A 1 129 ? -18.705 7.938 3.708 1.00 51.94 129 THR A O 1
ATOM 1014 N N . SER A 1 130 ? -19.721 9.708 4.610 1.00 44.97 130 SER A N 1
ATOM 1015 C CA . SER A 1 130 ? -19.940 10.420 3.343 1.00 44.97 130 SER A CA 1
ATOM 1016 C C . SER A 1 130 ? -18.739 11.279 2.911 1.00 44.97 130 SER A C 1
ATOM 1018 O O . SER A 1 130 ? -18.890 12.446 2.549 1.00 44.97 130 SER A O 1
ATOM 1020 N N . VAL A 1 131 ? -17.517 10.736 2.930 1.00 43.97 131 VAL A N 1
ATOM 1021 C CA . VAL A 1 131 ? -16.364 11.442 2.341 1.00 43.97 131 VAL A CA 1
ATOM 1022 C C . VAL A 1 131 ? -16.252 11.072 0.867 1.00 43.97 131 VAL A C 1
ATOM 1024 O O . VAL A 1 131 ? -15.856 9.961 0.513 1.00 43.97 131 VAL A O 1
ATOM 1027 N N . LYS A 1 132 ? -16.581 12.036 0.002 1.00 46.69 132 LYS A N 1
ATOM 1028 C CA . LYS A 1 132 ? -16.350 11.978 -1.446 1.00 46.69 132 LYS A CA 1
ATOM 1029 C C . LYS A 1 132 ? -14.873 11.648 -1.694 1.00 46.69 132 LYS A C 1
ATOM 1031 O O . LYS A 1 132 ? -13.990 12.365 -1.224 1.00 46.69 132 LYS A O 1
ATOM 1036 N N . VAL A 1 133 ? -14.606 10.554 -2.410 1.00 39.72 133 VAL A N 1
ATOM 1037 C CA . VAL A 1 133 ? -13.250 10.151 -2.810 1.00 39.72 133 VAL A CA 1
ATOM 1038 C C . VAL A 1 133 ? -12.642 11.298 -3.611 1.00 39.72 133 VAL A C 1
ATOM 1040 O O . VAL A 1 133 ? -13.022 11.529 -4.756 1.00 39.72 133 VAL A O 1
ATOM 1043 N N . ASN A 1 134 ? -11.717 12.047 -3.013 1.00 39.00 134 ASN A N 1
ATOM 1044 C CA . ASN A 1 134 ? -10.974 13.054 -3.750 1.00 39.00 134 ASN A CA 1
ATOM 1045 C C . ASN A 1 134 ? -9.939 12.308 -4.601 1.00 39.00 134 ASN A C 1
ATOM 1047 O O . ASN A 1 134 ? -8.883 11.905 -4.107 1.00 39.00 134 ASN A O 1
ATOM 1051 N N . THR A 1 135 ? -10.263 12.070 -5.873 1.00 39.16 135 THR A N 1
ATOM 1052 C CA . THR A 1 135 ? -9.349 11.569 -6.910 1.00 39.16 135 THR A CA 1
ATOM 1053 C C . THR A 1 135 ? -8.321 12.642 -7.268 1.00 39.16 135 THR A C 1
ATOM 1055 O O . THR A 1 135 ? -8.179 13.038 -8.423 1.00 39.16 135 THR A O 1
ATOM 1058 N N . SER A 1 136 ? -7.597 13.149 -6.271 1.00 40.16 136 SER A N 1
ATOM 1059 C CA . SER A 1 136 ? -6.427 13.984 -6.494 1.00 40.16 136 SER A CA 1
ATOM 1060 C C . SER A 1 136 ? -5.421 13.138 -7.263 1.00 40.16 136 SER A C 1
ATOM 1062 O O . SER A 1 136 ? -4.911 12.142 -6.743 1.00 40.16 136 SER A O 1
ATOM 1064 N N . ALA A 1 137 ? -5.215 13.511 -8.525 1.00 37.09 137 ALA A N 1
ATOM 1065 C CA . ALA A 1 137 ? -4.379 12.827 -9.495 1.00 37.09 137 ALA A CA 1
ATOM 1066 C C . ALA A 1 137 ? -3.076 12.306 -8.874 1.00 37.09 137 ALA A C 1
ATOM 1068 O O . ALA A 1 137 ? -2.389 13.006 -8.124 1.00 37.09 137 ALA A O 1
ATOM 1069 N N . LEU A 1 138 ? -2.758 11.057 -9.212 1.00 34.47 138 LEU A N 1
ATOM 1070 C CA . LEU A 1 138 ? -1.545 10.335 -8.857 1.00 34.47 138 LEU A CA 1
ATOM 1071 C C . LEU A 1 138 ? -0.300 11.230 -9.015 1.00 34.47 138 LEU A C 1
ATOM 1073 O O . LEU A 1 138 ? 0.274 11.331 -10.097 1.00 34.47 138 LEU A O 1
ATOM 1077 N N . LYS A 1 139 ? 0.188 11.840 -7.929 1.00 42.44 139 LYS A N 1
ATOM 1078 C CA . LYS A 1 139 ? 1.579 12.309 -7.875 1.00 42.44 139 LYS A CA 1
ATOM 1079 C C . LYS A 1 139 ? 2.465 11.098 -7.615 1.00 42.44 139 LYS A C 1
ATOM 1081 O O . LYS A 1 139 ? 2.910 10.867 -6.494 1.00 42.44 139 LYS A O 1
ATOM 1086 N N . VAL A 1 140 ? 2.695 10.310 -8.664 1.00 31.47 140 VAL A N 1
ATOM 1087 C CA . VAL A 1 140 ? 3.655 9.204 -8.649 1.00 31.47 140 VAL A CA 1
ATOM 1088 C C . VAL A 1 140 ? 5.055 9.803 -8.523 1.00 31.47 140 VAL A C 1
ATOM 1090 O O . VAL A 1 140 ? 5.672 10.202 -9.507 1.00 31.47 140 VAL A O 1
ATOM 1093 N N . LYS A 1 141 ? 5.583 9.887 -7.299 1.00 34.97 141 LYS A N 1
ATOM 1094 C CA . LYS A 1 141 ? 7.034 9.945 -7.114 1.00 34.97 141 LYS A CA 1
ATOM 1095 C C . LYS A 1 141 ? 7.546 8.514 -7.198 1.00 34.97 141 LYS A C 1
ATOM 1097 O O . LYS A 1 141 ? 7.352 7.731 -6.276 1.00 34.97 141 LYS A O 1
ATOM 1102 N N . ALA A 1 142 ? 8.175 8.180 -8.323 1.00 31.56 142 ALA A N 1
ATOM 1103 C CA . ALA A 1 142 ? 8.945 6.954 -8.471 1.00 31.56 142 ALA A CA 1
ATOM 1104 C C . ALA A 1 142 ? 9.980 6.872 -7.338 1.00 31.56 142 ALA A C 1
ATOM 1106 O O . ALA A 1 142 ? 10.847 7.743 -7.215 1.00 31.56 142 ALA A O 1
ATOM 1107 N N . SER A 1 143 ? 9.872 5.845 -6.496 1.00 37.00 143 SER A N 1
ATOM 1108 C CA . SER A 1 143 ? 10.862 5.582 -5.456 1.00 37.00 143 SER A CA 1
ATOM 1109 C C . SER A 1 143 ? 12.094 4.975 -6.127 1.00 37.00 143 SER A C 1
ATOM 1111 O O . SER A 1 143 ? 12.122 3.790 -6.450 1.00 37.00 143 SER A O 1
ATOM 1113 N N . LYS A 1 144 ? 13.104 5.804 -6.419 1.00 38.41 144 LYS A N 1
ATOM 1114 C CA . LYS A 1 144 ? 14.444 5.310 -6.750 1.00 38.41 144 LYS A CA 1
ATOM 1115 C C . LYS A 1 144 ? 15.107 4.880 -5.447 1.00 38.41 144 LYS A C 1
ATOM 1117 O O . LYS A 1 144 ? 15.518 5.714 -4.643 1.00 38.41 144 LYS A O 1
ATOM 1122 N N . THR A 1 145 ? 15.227 3.571 -5.257 1.00 39.44 145 THR A N 1
ATOM 1123 C CA . THR A 1 145 ? 16.148 2.970 -4.295 1.00 39.44 145 THR A CA 1
ATOM 1124 C C . THR A 1 145 ? 17.581 3.298 -4.707 1.00 39.44 145 THR A C 1
ATOM 1126 O O . THR A 1 145 ? 18.195 2.591 -5.499 1.00 39.44 145 THR A O 1
ATOM 1129 N N . THR A 1 146 ? 18.125 4.373 -4.151 1.00 37.31 146 THR A N 1
ATOM 1130 C CA . THR A 1 146 ? 19.571 4.567 -4.021 1.00 37.31 146 THR A CA 1
ATOM 1131 C C . THR A 1 146 ? 19.835 5.038 -2.604 1.00 37.31 146 THR A C 1
ATOM 1133 O O . THR A 1 146 ? 19.374 6.108 -2.206 1.00 37.31 146 THR A O 1
ATOM 1136 N N . LYS A 1 147 ? 20.553 4.208 -1.839 1.00 45.00 147 LYS A N 1
ATOM 1137 C CA . LYS A 1 147 ? 21.123 4.559 -0.538 1.00 45.00 147 LYS A CA 1
ATOM 1138 C C . LYS A 1 147 ? 21.886 5.881 -0.671 1.00 45.00 147 LYS A C 1
ATOM 1140 O O . LYS A 1 147 ? 22.906 5.940 -1.344 1.00 45.00 147 LYS A O 1
ATOM 1145 N N . ALA A 1 148 ? 21.393 6.920 -0.011 1.00 36.69 148 ALA A N 1
ATOM 1146 C CA . ALA A 1 148 ? 22.164 8.093 0.369 1.00 36.69 148 ALA A CA 1
ATOM 1147 C C . ALA A 1 148 ? 21.494 8.675 1.614 1.00 36.69 148 ALA A C 1
ATOM 1149 O O . ALA A 1 148 ? 20.353 9.135 1.551 1.00 36.69 148 ALA A O 1
ATOM 1150 N N . GLN A 1 149 ? 22.179 8.609 2.756 1.00 47.06 149 GLN A N 1
ATOM 1151 C CA . GLN A 1 149 ? 21.753 9.271 3.986 1.00 47.06 149 GLN A CA 1
ATOM 1152 C C . GLN A 1 149 ? 21.520 10.759 3.687 1.00 47.06 149 GLN A C 1
ATOM 1154 O O . GLN A 1 149 ? 22.464 11.518 3.478 1.00 47.06 149 GLN A O 1
ATOM 1159 N N . LYS A 1 150 ? 20.254 11.188 3.655 1.00 34.69 150 LYS A N 1
ATOM 1160 C CA . LYS A 1 150 ? 19.883 12.604 3.629 1.00 34.69 150 LYS A CA 1
ATOM 1161 C C . LYS A 1 150 ? 19.228 12.976 4.949 1.00 34.69 150 LYS A C 1
ATOM 1163 O O . LYS A 1 150 ? 18.099 12.605 5.252 1.00 34.69 150 LYS A O 1
ATOM 1168 N N . LYS A 1 151 ? 20.020 13.721 5.716 1.00 36.19 151 LYS A N 1
ATOM 1169 C CA . LYS A 1 151 ? 19.680 14.545 6.874 1.00 36.19 151 LYS A CA 1
ATOM 1170 C C . LYS A 1 151 ? 18.293 15.191 6.707 1.00 36.19 151 LYS A C 1
ATOM 1172 O O . LYS A 1 151 ? 18.000 15.759 5.656 1.00 36.19 151 LYS A O 1
ATOM 1177 N N . LYS A 1 152 ? 17.467 15.082 7.754 1.00 36.09 152 LYS A N 1
ATOM 1178 C CA . LYS A 1 152 ? 16.089 15.590 7.855 1.00 36.09 152 LYS A CA 1
ATOM 1179 C C . LYS A 1 152 ? 15.975 17.026 7.321 1.00 36.09 152 LYS A C 1
ATOM 1181 O O . LYS A 1 152 ? 16.602 17.939 7.852 1.00 36.09 152 LYS A O 1
ATOM 1186 N N . THR A 1 153 ? 15.146 17.229 6.300 1.00 33.28 153 THR A N 1
ATOM 1187 C CA . THR A 1 153 ? 14.667 18.558 5.903 1.00 33.28 153 THR A CA 1
ATOM 1188 C C . THR A 1 153 ? 13.437 18.878 6.745 1.00 33.28 153 THR A C 1
ATOM 1190 O O . THR A 1 153 ? 12.349 18.371 6.481 1.00 33.28 153 THR A O 1
ATOM 1193 N N . ASN A 1 154 ? 13.619 19.703 7.779 1.00 40.38 154 ASN A N 1
ATOM 1194 C CA . ASN A 1 154 ? 12.509 20.320 8.498 1.00 40.38 154 ASN A CA 1
ATOM 1195 C C . ASN A 1 154 ? 11.735 21.212 7.524 1.00 40.38 154 ASN A C 1
ATOM 1197 O O . ASN A 1 154 ? 12.241 22.229 7.051 1.00 40.38 154 ASN A O 1
ATOM 1201 N N . THR A 1 155 ? 10.498 20.825 7.229 1.00 40.59 155 THR A N 1
ATOM 1202 C CA . THR A 1 155 ? 9.552 21.657 6.482 1.00 40.59 155 THR A CA 1
ATOM 1203 C C . THR A 1 155 ? 8.903 22.619 7.472 1.00 40.59 155 THR A C 1
ATOM 1205 O O . THR A 1 155 ? 7.755 22.457 7.861 1.00 40.59 155 THR A O 1
ATOM 1208 N N . ALA A 1 156 ? 9.681 23.595 7.930 1.00 43.25 156 ALA A N 1
ATOM 1209 C CA . ALA A 1 156 ? 9.215 24.684 8.779 1.00 43.25 156 ALA A CA 1
ATOM 1210 C C . ALA A 1 156 ? 9.863 25.996 8.330 1.00 43.25 156 ALA A C 1
ATOM 1212 O O . ALA A 1 156 ? 10.606 26.617 9.074 1.00 43.25 156 ALA A O 1
ATOM 1213 N N . VAL A 1 157 ? 9.591 26.413 7.092 1.00 38.50 157 VAL A N 1
ATOM 1214 C CA . VAL A 1 157 ? 9.649 27.834 6.718 1.00 38.50 157 VAL A CA 1
ATOM 1215 C C . VAL A 1 157 ? 8.479 28.116 5.778 1.00 38.50 157 VAL A C 1
ATOM 1217 O O . VAL A 1 157 ? 8.618 28.230 4.562 1.00 38.50 157 VAL A O 1
ATOM 1220 N N . LYS A 1 158 ? 7.277 28.210 6.355 1.00 40.69 158 LYS A N 1
ATOM 1221 C CA . LYS A 1 158 ? 6.251 29.075 5.775 1.00 40.69 158 LYS A CA 1
ATOM 1222 C C . LYS A 1 158 ? 6.751 30.513 5.949 1.00 40.69 158 LYS A C 1
ATOM 1224 O O . LYS A 1 158 ? 6.986 30.947 7.068 1.00 40.69 158 LYS A O 1
ATOM 1229 N N . LYS A 1 159 ? 6.852 31.227 4.825 1.00 45.81 159 LYS A N 1
ATOM 1230 C CA . LYS A 1 159 ? 6.774 32.692 4.722 1.00 45.81 159 LYS A CA 1
ATOM 1231 C C . LYS A 1 159 ? 7.892 33.477 5.437 1.00 45.81 159 LYS A C 1
ATOM 1233 O O . LYS A 1 159 ? 7.634 34.223 6.371 1.00 45.81 159 LYS A O 1
ATOM 1238 N N . ALA A 1 160 ? 9.120 33.398 4.923 1.00 36.66 160 ALA A N 1
ATOM 1239 C CA . ALA A 1 160 ? 10.085 34.483 5.111 1.00 36.66 160 ALA A CA 1
ATOM 1240 C C . ALA A 1 160 ? 9.853 35.533 4.012 1.00 36.66 160 ALA A C 1
ATOM 1242 O O . ALA A 1 160 ? 9.856 35.199 2.826 1.00 36.66 160 ALA A O 1
ATOM 1243 N N . ALA A 1 161 ? 9.603 36.784 4.399 1.00 45.06 161 ALA A N 1
ATOM 1244 C CA . ALA A 1 161 ? 9.532 37.907 3.471 1.00 45.06 161 ALA A CA 1
ATOM 1245 C C . ALA A 1 161 ? 10.815 37.953 2.621 1.00 45.06 161 ALA A C 1
ATOM 1247 O O . ALA A 1 161 ? 11.921 37.873 3.158 1.00 45.06 161 ALA A O 1
ATOM 1248 N N . LYS A 1 162 ? 10.667 38.040 1.294 1.00 49.59 162 LYS A N 1
ATOM 1249 C CA . LYS A 1 162 ? 11.782 38.126 0.344 1.00 49.59 162 LYS A CA 1
ATOM 1250 C C . LYS A 1 162 ? 12.552 39.416 0.641 1.00 49.59 162 LYS A C 1
ATOM 1252 O O . LYS A 1 162 ? 12.111 40.491 0.250 1.00 49.59 162 LYS A O 1
ATOM 1257 N N . LYS A 1 163 ? 13.662 39.327 1.381 1.00 59.88 163 LYS A N 1
ATOM 1258 C CA . LYS A 1 163 ? 14.559 40.468 1.594 1.00 59.88 163 LYS A CA 1
ATOM 1259 C C . LYS A 1 163 ? 15.152 40.850 0.237 1.00 59.88 163 LYS A C 1
ATOM 1261 O O . LYS A 1 163 ? 15.846 40.045 -0.380 1.00 59.88 163 LYS A O 1
ATOM 1266 N N . THR A 1 164 ? 14.816 42.042 -0.245 1.00 76.38 164 THR A N 1
ATOM 1267 C CA . THR A 1 164 ? 15.359 42.607 -1.483 1.00 76.38 164 THR A CA 1
ATOM 1268 C C . THR A 1 164 ? 16.823 42.971 -1.259 1.00 76.38 164 THR A C 1
ATOM 1270 O O . THR A 1 164 ? 17.118 43.772 -0.377 1.00 76.38 164 THR A O 1
ATOM 1273 N N . ILE A 1 165 ? 17.722 42.367 -2.036 1.00 81.62 165 ILE A N 1
ATOM 1274 C CA . ILE A 1 165 ? 19.167 42.622 -1.988 1.00 81.62 165 ILE A CA 1
ATOM 1275 C C . ILE A 1 165 ? 19.449 43.968 -2.656 1.00 81.62 165 ILE A C 1
ATOM 1277 O O . ILE A 1 165 ? 18.929 44.232 -3.740 1.00 81.62 165 ILE A O 1
ATOM 1281 N N . LYS A 1 166 ? 20.278 44.803 -2.032 1.00 86.81 166 LYS A N 1
ATOM 1282 C CA . LYS A 1 166 ? 20.694 46.111 -2.546 1.00 86.81 166 LYS A CA 1
ATOM 1283 C C . LYS A 1 166 ? 22.204 46.166 -2.768 1.00 86.81 166 LYS A C 1
ATOM 1285 O O . LYS A 1 166 ? 22.978 45.387 -2.213 1.00 86.81 166 LYS A O 1
ATOM 1290 N N . VAL A 1 167 ? 22.637 47.105 -3.609 1.00 86.62 167 VAL A N 1
ATOM 1291 C CA . VAL A 1 167 ? 24.064 47.408 -3.775 1.00 86.62 167 VAL A CA 1
ATOM 1292 C C . VAL A 1 167 ? 24.625 47.900 -2.441 1.00 86.62 167 VAL A C 1
ATOM 1294 O O . VAL A 1 167 ? 24.047 48.782 -1.814 1.00 86.62 167 VAL A O 1
ATOM 1297 N N . GLY A 1 168 ? 25.745 47.320 -2.013 1.00 85.44 168 GLY A N 1
ATOM 1298 C CA . GLY A 1 168 ? 26.358 47.566 -0.709 1.00 85.44 168 GLY A CA 1
ATOM 1299 C C . GLY A 1 168 ? 26.145 46.453 0.317 1.00 85.44 168 GLY A C 1
ATOM 1300 O O . GLY A 1 168 ? 26.957 46.354 1.236 1.00 85.44 168 GLY A O 1
ATOM 1301 N N . ASP A 1 169 ? 25.140 45.592 0.132 1.00 88.19 169 ASP A N 1
ATOM 1302 C CA . ASP A 1 169 ? 24.854 44.486 1.049 1.00 88.19 169 ASP A CA 1
ATOM 1303 C C . ASP A 1 169 ? 25.953 43.420 1.020 1.00 88.19 169 ASP A C 1
ATOM 1305 O O . ASP A 1 169 ? 26.637 43.233 0.013 1.00 88.19 169 ASP A O 1
ATOM 1309 N N . TYR A 1 170 ? 26.097 42.672 2.111 1.00 89.69 170 TYR A N 1
ATOM 1310 C CA . TYR A 1 170 ? 26.954 41.493 2.144 1.00 89.69 170 TYR A CA 1
ATOM 1311 C C . TYR A 1 170 ? 26.135 40.239 1.870 1.00 89.69 170 TYR A C 1
ATOM 1313 O O . TYR A 1 170 ? 25.111 39.978 2.499 1.00 89.69 170 TYR A O 1
ATOM 1321 N N . VAL A 1 171 ? 26.603 39.437 0.917 1.00 89.75 171 VAL A N 1
ATOM 1322 C CA . VAL A 1 171 ? 25.933 38.202 0.514 1.00 89.75 171 VAL A CA 1
ATOM 1323 C C . VAL A 1 171 ? 26.909 37.037 0.448 1.00 89.75 171 VAL A C 1
ATOM 1325 O O . VAL A 1 171 ? 28.108 37.199 0.210 1.00 89.75 171 VAL A O 1
ATOM 1328 N N . LYS A 1 172 ? 26.377 35.832 0.641 1.00 90.19 172 LYS A N 1
ATOM 1329 C CA . LYS A 1 172 ? 27.079 34.569 0.408 1.00 90.19 172 LYS A CA 1
ATOM 1330 C C . LYS A 1 172 ? 26.490 33.872 -0.817 1.00 90.19 172 LYS A C 1
ATOM 1332 O O . LYS A 1 172 ? 25.271 33.685 -0.871 1.00 90.19 172 LYS A O 1
ATOM 1337 N N . PRO A 1 173 ? 27.314 33.471 -1.799 1.00 88.44 173 PRO A N 1
ATOM 1338 C CA . PRO A 1 173 ? 26.841 32.675 -2.918 1.00 88.44 173 PRO A CA 1
ATOM 1339 C C . PRO A 1 173 ? 26.578 31.234 -2.471 1.00 88.44 173 PRO A C 1
ATOM 1341 O O . PRO A 1 173 ? 27.429 30.578 -1.870 1.00 88.44 173 PRO A O 1
ATOM 1344 N N . THR A 1 174 ? 25.395 30.730 -2.805 1.00 86.94 174 THR A N 1
ATOM 1345 C CA . THR A 1 174 ? 24.968 29.341 -2.568 1.00 86.94 174 THR A CA 1
ATOM 1346 C C . THR A 1 174 ? 25.006 28.496 -3.846 1.00 86.94 174 THR A C 1
ATOM 1348 O O . THR A 1 174 ? 24.989 27.264 -3.781 1.00 86.94 174 THR A O 1
ATOM 1351 N N . GLY A 1 175 ? 25.141 29.154 -5.002 1.00 83.56 175 GLY A N 1
ATOM 1352 C CA . GLY A 1 175 ? 25.229 28.547 -6.325 1.00 83.56 175 GLY A CA 1
ATOM 1353 C C . GLY A 1 175 ? 26.432 27.628 -6.542 1.00 83.56 175 GLY A C 1
ATOM 1354 O O . GLY A 1 175 ? 27.428 27.626 -5.805 1.00 83.56 175 GLY A O 1
ATOM 1355 N N . LYS A 1 176 ? 26.351 26.802 -7.589 1.00 86.75 176 LYS A N 1
ATOM 1356 C CA . LYS A 1 176 ? 27.464 25.929 -8.008 1.00 86.75 176 LYS A CA 1
ATOM 1357 C C . LYS A 1 176 ? 28.422 26.623 -8.968 1.00 86.75 176 LYS A C 1
ATOM 1359 O O . LYS A 1 176 ? 29.623 26.370 -8.887 1.00 86.75 176 LYS A O 1
ATOM 1364 N N . LYS A 1 177 ? 27.892 27.476 -9.841 1.00 89.50 177 LYS A N 1
ATOM 1365 C CA . LYS A 1 177 ? 28.627 28.142 -10.912 1.00 89.50 177 LYS A CA 1
ATOM 1366 C C . LYS A 1 177 ? 28.436 29.651 -10.845 1.00 89.50 177 LYS A C 1
ATOM 1368 O O . LYS A 1 177 ? 27.390 30.127 -10.412 1.00 89.50 177 LYS A O 1
ATOM 1373 N N . TYR A 1 178 ? 29.449 30.382 -11.284 1.00 89.88 178 TYR A N 1
ATOM 1374 C CA . TYR A 1 178 ? 29.320 31.792 -11.613 1.00 89.88 178 TYR A CA 1
ATOM 1375 C C . TYR A 1 178 ? 28.384 31.965 -12.813 1.00 89.88 178 TYR A C 1
ATOM 1377 O O . TYR A 1 178 ? 28.122 31.023 -13.562 1.00 89.88 178 TYR A O 1
ATOM 1385 N N . ALA A 1 179 ? 27.932 33.192 -13.050 1.00 87.69 179 ALA A N 1
ATOM 1386 C CA . ALA A 1 179 ? 27.193 33.542 -14.263 1.00 87.69 179 ALA A CA 1
ATOM 1387 C C . ALA A 1 179 ? 28.059 33.477 -15.543 1.00 87.69 179 ALA A C 1
ATOM 1389 O O . ALA A 1 179 ? 27.546 33.678 -16.640 1.00 87.69 179 ALA A O 1
ATOM 1390 N N . THR A 1 180 ? 29.361 33.217 -15.390 1.00 82.88 180 THR A N 1
ATOM 1391 C CA . THR A 1 180 ? 30.354 32.942 -16.441 1.00 82.88 180 THR A CA 1
ATOM 1392 C C . THR A 1 180 ? 30.625 31.440 -16.623 1.00 82.88 180 THR A C 1
ATOM 1394 O O . THR A 1 180 ? 31.629 31.065 -17.217 1.00 82.88 180 THR A O 1
ATOM 1397 N N . ASP A 1 181 ? 29.780 30.571 -16.055 1.00 82.81 181 ASP A N 1
ATOM 1398 C CA . ASP A 1 181 ? 29.851 29.100 -16.126 1.00 82.81 181 ASP A CA 1
ATOM 1399 C C . ASP A 1 181 ? 31.067 28.421 -15.477 1.00 82.81 181 ASP A C 1
ATOM 1401 O O . ASP A 1 181 ? 31.141 27.188 -15.421 1.00 82.81 181 ASP A O 1
ATOM 1405 N N . GLN A 1 182 ? 31.967 29.198 -14.879 1.00 86.06 182 GLN A N 1
ATOM 1406 C CA . GLN A 1 182 ? 33.047 28.691 -14.039 1.00 86.06 182 GLN A CA 1
ATOM 1407 C C . GLN A 1 182 ? 32.509 28.165 -12.701 1.00 86.06 182 GLN A C 1
ATOM 1409 O O . GLN A 1 182 ? 31.559 28.702 -12.129 1.00 86.06 182 GLN A O 1
ATOM 1414 N N . THR A 1 183 ? 33.126 27.111 -12.169 1.00 90.25 183 THR A N 1
ATOM 1415 C CA . THR A 1 183 ? 32.740 26.544 -10.868 1.00 90.25 183 THR A CA 1
ATOM 1416 C C . THR A 1 183 ? 33.143 27.486 -9.737 1.00 90.25 183 THR A C 1
ATOM 1418 O O . THR A 1 183 ? 34.295 27.903 -9.672 1.00 90.25 183 THR A O 1
ATOM 1421 N N . ILE A 1 184 ? 32.216 27.781 -8.818 1.00 89.00 184 ILE A N 1
ATOM 1422 C CA . ILE A 1 184 ? 32.496 28.623 -7.646 1.00 89.00 184 ILE A CA 1
ATOM 1423 C C . ILE A 1 184 ? 33.345 27.825 -6.641 1.00 89.00 184 ILE A C 1
ATOM 1425 O O . ILE A 1 184 ? 32.846 26.819 -6.114 1.00 89.00 184 ILE A O 1
ATOM 1429 N N . PRO A 1 185 ? 34.576 28.267 -6.315 1.00 89.69 185 PRO A N 1
ATOM 1430 C CA . PRO A 1 185 ? 35.417 27.613 -5.319 1.00 89.69 185 PRO A CA 1
ATOM 1431 C C . PRO A 1 185 ? 34.787 27.604 -3.923 1.00 89.69 185 PRO A C 1
ATOM 1433 O O . PRO A 1 185 ? 34.019 28.494 -3.554 1.00 89.69 185 PRO A O 1
ATOM 1436 N N . ALA A 1 186 ? 35.158 26.623 -3.098 1.00 88.00 186 ALA A N 1
ATOM 1437 C CA . ALA A 1 186 ? 34.615 26.482 -1.745 1.00 88.00 186 ALA A CA 1
ATOM 1438 C C . ALA A 1 186 ? 34.876 27.718 -0.861 1.00 88.00 186 ALA A C 1
ATOM 1440 O O . ALA A 1 186 ? 33.974 28.159 -0.148 1.00 88.00 186 ALA A O 1
ATOM 1441 N N . TRP A 1 187 ? 36.065 28.325 -0.965 1.00 88.38 187 TRP A N 1
ATOM 1442 C CA . TRP A 1 187 ? 36.437 29.511 -0.182 1.00 88.38 187 TRP A CA 1
ATOM 1443 C C . TRP A 1 187 ? 35.519 30.713 -0.453 1.00 88.38 187 TRP A C 1
ATOM 1445 O O . TRP A 1 187 ? 35.244 31.506 0.448 1.00 88.38 187 TRP A O 1
ATOM 1455 N N . VAL A 1 188 ? 34.980 30.815 -1.672 1.00 88.88 188 VAL A N 1
ATOM 1456 C CA . VAL A 1 188 ? 34.066 31.892 -2.072 1.00 88.88 188 VAL A CA 1
ATOM 1457 C C . VAL A 1 188 ? 32.708 31.726 -1.401 1.00 88.88 188 VAL A C 1
ATOM 1459 O O . VAL A 1 188 ? 32.111 32.715 -0.996 1.00 88.88 188 VAL A O 1
ATOM 1462 N N . LYS A 1 189 ? 32.240 30.488 -1.216 1.00 88.19 189 LYS A N 1
ATOM 1463 C CA . LYS A 1 189 ? 30.960 30.190 -0.546 1.00 88.19 189 LYS A CA 1
ATOM 1464 C C . LYS A 1 189 ? 31.039 30.343 0.972 1.00 88.19 189 LYS A C 1
ATOM 1466 O O . LYS A 1 189 ? 30.029 30.583 1.628 1.00 88.19 189 LYS A O 1
ATOM 1471 N N . GLN A 1 190 ? 32.233 30.183 1.539 1.00 86.12 190 GLN A N 1
ATOM 1472 C CA . GLN A 1 190 ? 32.463 30.300 2.981 1.00 86.12 190 GLN A CA 1
ATOM 1473 C C . GLN A 1 190 ? 32.535 31.764 3.445 1.00 86.12 190 GLN A C 1
ATOM 1475 O O . GLN A 1 190 ? 32.141 32.072 4.573 1.00 86.12 190 GLN A O 1
ATOM 1480 N N . ARG A 1 191 ? 32.987 32.676 2.575 1.00 87.69 191 ARG A N 1
ATOM 1481 C CA . ARG A 1 191 ? 33.135 34.110 2.869 1.00 87.69 191 ARG A CA 1
ATOM 1482 C C . ARG A 1 191 ? 31.929 34.927 2.407 1.00 87.69 191 ARG A C 1
ATOM 1484 O O . ARG A 1 191 ? 31.276 34.579 1.429 1.00 87.69 191 ARG A O 1
ATOM 1491 N N . SER A 1 192 ? 31.635 36.012 3.118 1.00 89.81 192 SER A N 1
ATOM 1492 C CA . SER A 1 192 ? 30.693 37.039 2.664 1.00 89.81 192 SER A CA 1
ATOM 1493 C C . SER A 1 192 ? 31.385 38.005 1.704 1.00 89.81 192 SER A C 1
ATOM 1495 O O . SER A 1 192 ? 32.554 38.343 1.882 1.00 89.81 192 SER A O 1
ATOM 1497 N N . HIS A 1 193 ? 30.649 38.462 0.693 1.00 90.81 193 HIS A N 1
ATOM 1498 C CA . HIS A 1 193 ? 31.140 39.396 -0.317 1.00 90.81 193 HIS A CA 1
ATOM 1499 C C . HIS A 1 193 ? 30.179 40.565 -0.454 1.00 90.81 193 HIS A C 1
ATOM 1501 O O . HIS A 1 193 ? 28.963 40.374 -0.453 1.00 90.81 193 HIS A O 1
ATOM 1507 N N . LYS A 1 194 ? 30.729 41.770 -0.599 1.00 91.94 194 LYS A N 1
ATOM 1508 C CA . LYS A 1 194 ? 29.941 42.980 -0.824 1.00 91.94 194 LYS A CA 1
ATOM 1509 C C . LYS A 1 194 ? 29.335 42.969 -2.228 1.00 91.94 194 LYS A C 1
ATOM 1511 O O . LYS A 1 194 ? 30.040 42.687 -3.198 1.00 91.94 194 LYS A O 1
ATOM 1516 N N . VAL A 1 195 ? 28.057 43.307 -2.344 1.00 92.38 195 VAL A N 1
ATOM 1517 C CA . VAL A 1 195 ? 27.370 43.506 -3.618 1.00 92.38 195 VAL A CA 1
ATOM 1518 C C . VAL A 1 195 ? 27.823 44.827 -4.222 1.00 92.38 195 VAL A C 1
ATOM 1520 O O . VAL A 1 195 ? 27.589 45.891 -3.653 1.00 92.38 195 VAL A O 1
ATOM 1523 N N . SER A 1 196 ? 28.454 44.759 -5.388 1.00 89.75 196 SER A N 1
ATOM 1524 C CA . SER A 1 196 ? 28.939 45.934 -6.110 1.00 89.75 196 SER A CA 1
ATOM 1525 C C . SER A 1 196 ? 27.937 46.427 -7.149 1.00 89.75 196 SER A C 1
ATOM 1527 O O . SER A 1 196 ? 27.809 47.631 -7.335 1.00 89.75 196 SER A O 1
ATOM 1529 N N . GLN A 1 197 ? 27.222 45.523 -7.828 1.00 89.25 197 GLN A N 1
ATOM 1530 C CA . GLN A 1 197 ? 26.227 45.869 -8.853 1.00 89.25 197 GLN A CA 1
ATOM 1531 C C . GLN A 1 197 ? 25.146 44.792 -8.958 1.00 89.25 197 GLN A C 1
ATOM 1533 O O . GLN A 1 197 ? 25.423 43.612 -8.746 1.00 89.25 197 GLN A O 1
ATOM 1538 N N . ILE A 1 198 ? 23.933 45.182 -9.350 1.00 88.94 198 ILE A N 1
ATOM 1539 C CA . ILE A 1 198 ? 22.809 44.269 -9.588 1.00 88.94 198 ILE A CA 1
ATOM 1540 C C . ILE A 1 198 ? 22.266 44.519 -10.998 1.00 88.94 198 ILE A C 1
ATOM 1542 O O . ILE A 1 198 ? 22.001 45.657 -11.374 1.00 88.94 198 ILE A O 1
ATOM 1546 N N . LYS A 1 199 ? 22.094 43.447 -11.774 1.00 87.06 199 LYS A N 1
ATOM 1547 C CA . LYS A 1 199 ? 21.404 43.441 -13.068 1.00 87.06 199 LYS A CA 1
ATOM 1548 C C . LYS A 1 199 ? 20.195 42.521 -12.968 1.00 87.06 199 LYS A C 1
ATOM 1550 O O . LYS A 1 199 ? 20.266 41.342 -13.322 1.00 87.06 199 LYS A O 1
ATOM 1555 N N . GLU A 1 200 ? 19.092 43.058 -12.453 1.00 80.19 200 GLU A N 1
ATOM 1556 C CA . GLU A 1 200 ? 17.868 42.289 -12.190 1.00 80.19 200 GLU A CA 1
ATOM 1557 C C . GLU A 1 200 ? 17.288 41.666 -13.464 1.00 80.19 200 GLU A C 1
ATOM 1559 O O . GLU A 1 200 ? 16.940 40.487 -13.459 1.00 80.19 200 GLU A O 1
ATOM 1564 N N . SER A 1 201 ? 17.296 42.405 -14.580 1.00 76.06 201 SER A N 1
ATOM 1565 C CA . SER A 1 201 ? 16.828 41.924 -15.891 1.00 76.06 201 SER A CA 1
ATOM 1566 C C . SER A 1 201 ? 17.593 40.702 -16.407 1.00 76.06 201 SER A C 1
ATOM 1568 O O . SER A 1 201 ? 17.071 39.941 -17.215 1.00 76.06 201 SER A O 1
ATOM 1570 N N . GLN A 1 202 ? 18.821 40.494 -15.928 1.00 80.00 202 GLN A N 1
ATOM 1571 C CA . GLN A 1 202 ? 19.680 39.372 -16.304 1.00 80.00 202 GLN A CA 1
ATOM 1572 C C . GLN A 1 202 ? 19.847 38.352 -15.170 1.00 80.00 202 GLN A C 1
ATOM 1574 O O . GLN A 1 202 ? 20.634 37.418 -15.313 1.00 80.00 202 GLN A O 1
ATOM 1579 N N . ASN A 1 203 ? 19.137 38.522 -14.046 1.00 85.50 203 ASN A N 1
ATOM 1580 C CA . ASN A 1 203 ? 19.257 37.704 -12.834 1.00 85.50 203 ASN A CA 1
ATOM 1581 C C . ASN A 1 203 ? 20.712 37.576 -12.328 1.00 85.50 203 ASN A C 1
ATOM 1583 O O . ASN A 1 203 ? 21.141 36.504 -11.898 1.00 85.50 203 ASN A O 1
ATOM 1587 N N . ARG A 1 204 ? 21.502 38.655 -12.400 1.00 88.81 204 ARG A N 1
ATOM 1588 C CA . ARG A 1 204 ? 22.942 38.643 -12.086 1.00 88.81 204 ARG A CA 1
ATOM 1589 C C . ARG A 1 204 ? 23.310 39.693 -11.042 1.00 88.81 204 ARG A C 1
ATOM 1591 O O . ARG A 1 204 ? 22.797 40.808 -11.064 1.00 88.81 204 ARG A O 1
ATOM 1598 N N . VAL A 1 205 ? 24.245 39.351 -10.160 1.00 91.12 205 VAL A N 1
ATOM 1599 C CA . VAL A 1 205 ? 24.810 40.244 -9.141 1.00 91.12 205 VAL A CA 1
ATOM 1600 C C . VAL A 1 205 ? 26.337 40.150 -9.134 1.00 91.12 205 VAL A C 1
ATOM 1602 O O . VAL A 1 205 ? 26.896 39.055 -9.186 1.00 91.12 205 VAL A O 1
ATOM 1605 N N . LEU A 1 206 ? 27.008 41.301 -9.125 1.00 92.88 206 LEU A N 1
ATOM 1606 C CA . LEU A 1 206 ? 28.465 41.421 -9.097 1.00 92.88 206 LEU A CA 1
ATOM 1607 C C . LEU A 1 206 ? 28.934 41.528 -7.655 1.00 92.88 206 LEU A C 1
ATOM 1609 O O . LEU A 1 206 ? 28.456 42.385 -6.909 1.00 92.88 206 LEU A O 1
ATOM 1613 N N . LEU A 1 207 ? 29.895 40.689 -7.283 1.00 92.06 207 LEU A N 1
ATOM 1614 C CA . LEU A 1 207 ? 30.415 40.621 -5.925 1.00 92.06 207 LEU A CA 1
ATOM 1615 C C . LEU A 1 207 ? 31.872 41.078 -5.863 1.00 92.06 207 LEU A C 1
ATOM 1617 O O . LEU A 1 207 ? 32.707 40.613 -6.636 1.00 92.06 207 LEU A O 1
ATOM 1621 N N . GLY A 1 208 ? 32.179 41.949 -4.900 1.00 84.31 208 GLY A N 1
ATOM 1622 C CA . GLY A 1 208 ? 33.544 42.314 -4.533 1.00 84.31 208 GLY A CA 1
ATOM 1623 C C . GLY A 1 208 ? 34.316 43.063 -5.619 1.00 84.31 208 GLY A C 1
ATOM 1624 O O . GLY A 1 208 ? 35.504 42.833 -5.769 1.00 84.31 208 GLY A O 1
ATOM 1625 N N . HIS A 1 209 ? 33.682 43.932 -6.399 1.00 85.88 209 HIS A N 1
ATOM 1626 C CA . HIS A 1 209 ? 34.400 44.864 -7.273 1.00 85.88 209 HIS A CA 1
ATOM 1627 C C . HIS A 1 209 ? 34.738 46.166 -6.515 1.00 85.88 209 HIS A C 1
ATOM 1629 O O . HIS A 1 209 ? 33.833 46.694 -5.855 1.00 85.88 209 HIS A O 1
ATOM 1635 N N . PRO A 1 210 ? 35.971 46.715 -6.607 1.00 76.19 210 PRO A N 1
ATOM 1636 C CA . PRO A 1 210 ? 37.138 46.200 -7.346 1.00 76.19 210 PRO A CA 1
ATOM 1637 C C . PRO A 1 210 ? 38.074 45.275 -6.534 1.00 76.19 210 PRO A C 1
ATOM 1639 O O . PRO A 1 210 ? 38.839 44.526 -7.127 1.00 76.19 210 PRO A O 1
ATOM 1642 N N . ASN A 1 211 ? 38.004 45.285 -5.197 1.00 79.88 211 ASN A N 1
ATOM 1643 C CA . ASN A 1 211 ? 39.036 44.703 -4.312 1.00 79.88 211 ASN A CA 1
ATOM 1644 C C . ASN A 1 211 ? 38.744 43.271 -3.809 1.00 79.88 211 ASN A C 1
ATOM 1646 O O . ASN A 1 211 ? 39.259 42.847 -2.777 1.00 79.88 211 ASN A O 1
ATOM 1650 N N . GLY A 1 212 ? 37.858 42.541 -4.474 1.00 83.50 212 GLY A N 1
ATOM 1651 C CA . GLY A 1 212 ? 37.371 41.226 -4.057 1.00 83.50 212 GLY A CA 1
ATOM 1652 C C . GLY A 1 212 ? 37.273 40.257 -5.230 1.00 83.50 212 GLY A C 1
ATOM 1653 O O . GLY A 1 212 ? 38.079 40.295 -6.152 1.00 83.50 212 GLY A O 1
ATOM 1654 N N . ILE A 1 213 ? 36.287 39.356 -5.202 1.00 87.62 213 ILE A N 1
ATOM 1655 C CA . ILE A 1 213 ? 36.202 38.266 -6.191 1.00 87.62 213 ILE A CA 1
ATOM 1656 C C . ILE A 1 213 ? 35.864 38.729 -7.612 1.00 87.62 213 ILE A C 1
ATOM 1658 O O . ILE A 1 213 ? 35.983 37.933 -8.540 1.00 87.62 213 ILE A O 1
ATOM 1662 N N . ASN A 1 214 ? 35.395 39.972 -7.764 1.00 90.88 214 ASN A N 1
ATOM 1663 C CA . ASN A 1 214 ? 35.036 40.623 -9.023 1.00 90.88 214 ASN A CA 1
ATOM 1664 C C . ASN A 1 214 ? 34.326 39.690 -10.023 1.00 90.88 214 ASN A C 1
ATOM 1666 O O . ASN A 1 214 ? 34.698 39.587 -11.190 1.00 90.88 214 ASN A O 1
ATOM 1670 N N . SER A 1 215 ? 33.334 38.946 -9.533 1.00 89.88 215 SER A N 1
ATOM 1671 C CA . SER A 1 215 ? 32.686 37.874 -10.291 1.00 89.88 215 SER A CA 1
ATOM 1672 C C . SER A 1 215 ? 31.171 37.988 -10.216 1.00 89.88 215 SER A C 1
ATOM 1674 O O . SER A 1 215 ? 30.606 38.327 -9.172 1.00 89.88 215 SER A O 1
ATOM 1676 N N . TRP A 1 216 ? 30.511 37.678 -11.333 1.00 91.88 216 TRP A N 1
ATOM 1677 C CA . TRP A 1 216 ? 29.054 37.652 -11.428 1.00 91.88 216 TRP A CA 1
ATOM 1678 C C . TRP A 1 216 ? 28.501 36.315 -10.935 1.00 91.88 216 TRP A C 1
ATOM 1680 O O . TRP A 1 216 ? 28.933 35.252 -11.381 1.00 91.88 216 TRP A O 1
ATOM 1690 N N . VAL A 1 217 ? 27.499 36.361 -10.064 1.00 90.88 217 VAL A N 1
ATOM 1691 C CA . VAL A 1 217 ? 26.717 35.195 -9.623 1.00 90.88 217 VAL A CA 1
ATOM 1692 C C . VAL A 1 217 ? 25.229 35.437 -9.864 1.00 90.88 217 VAL A C 1
ATOM 1694 O O . VAL A 1 217 ? 24.812 36.564 -10.136 1.00 90.88 217 VAL A O 1
ATOM 1697 N N . TYR A 1 218 ? 24.418 34.384 -9.789 1.00 89.62 218 TYR A N 1
ATOM 1698 C CA . TYR A 1 218 ? 22.974 34.510 -9.967 1.00 89.62 218 TYR A CA 1
ATOM 1699 C C . TYR A 1 218 ? 22.314 35.147 -8.742 1.00 89.62 218 TYR A C 1
ATOM 1701 O O . TYR A 1 218 ? 22.550 34.719 -7.613 1.00 89.62 218 TYR A O 1
ATOM 1709 N N . LEU A 1 219 ? 21.446 36.139 -8.968 1.00 82.81 219 LEU A N 1
ATOM 1710 C CA . LEU A 1 219 ? 20.713 36.834 -7.900 1.00 82.81 219 LEU A CA 1
ATOM 1711 C C . LEU A 1 219 ? 19.780 35.874 -7.135 1.00 82.81 219 LEU A C 1
ATOM 1713 O O . LEU A 1 219 ? 19.557 36.030 -5.939 1.00 82.81 219 LEU A O 1
ATOM 1717 N N . SER A 1 220 ? 19.286 34.833 -7.806 1.00 80.94 220 SER A N 1
ATOM 1718 C CA . SER A 1 220 ? 18.508 33.750 -7.197 1.00 80.94 220 SER A CA 1
ATOM 1719 C C . SER A 1 220 ? 19.323 32.782 -6.330 1.00 80.94 220 SER A C 1
ATOM 1721 O O . SER A 1 220 ? 18.734 31.993 -5.596 1.00 80.94 220 SER A O 1
ATOM 1723 N N . GLU A 1 221 ? 20.656 32.806 -6.419 1.00 86.00 221 GLU A N 1
ATOM 1724 C CA . GLU A 1 221 ? 21.560 31.870 -5.732 1.00 86.00 221 GLU A CA 1
ATOM 1725 C C . GLU A 1 221 ? 22.489 32.578 -4.733 1.00 86.00 221 GLU A C 1
ATOM 1727 O O . GLU A 1 221 ? 23.587 32.103 -4.428 1.00 86.00 221 GLU A O 1
ATOM 1732 N N . VAL A 1 222 ? 22.048 33.711 -4.190 1.00 84.06 222 VAL A N 1
ATOM 1733 C CA . VAL A 1 222 ? 22.742 34.451 -3.132 1.00 84.06 222 VAL A CA 1
ATOM 1734 C C . VAL A 1 222 ? 21.845 34.621 -1.916 1.00 84.06 222 VAL A C 1
ATOM 1736 O O . VAL A 1 222 ? 20.632 34.781 -2.024 1.00 84.06 222 VAL A O 1
ATOM 1739 N N . THR A 1 223 ? 22.459 34.589 -0.740 1.00 85.38 223 THR A N 1
ATOM 1740 C CA . THR A 1 223 ? 21.776 34.807 0.536 1.00 85.38 223 THR A CA 1
ATOM 1741 C C . THR A 1 223 ? 22.396 35.994 1.251 1.00 85.38 223 THR A C 1
ATOM 1743 O O . THR A 1 223 ? 23.620 36.043 1.386 1.00 85.38 223 THR A O 1
ATOM 1746 N N . LEU A 1 224 ? 21.557 36.923 1.713 1.00 84.06 224 LEU A N 1
ATOM 1747 C CA . LEU A 1 224 ? 21.965 38.040 2.567 1.00 84.06 224 LEU A CA 1
ATOM 1748 C C . LEU A 1 224 ? 22.589 37.505 3.866 1.00 84.06 224 LEU A C 1
ATOM 1750 O O . LEU A 1 224 ? 22.062 36.542 4.433 1.00 84.06 224 LEU A O 1
ATOM 1754 N N . VAL A 1 225 ? 23.693 38.110 4.304 1.00 79.62 225 VAL A N 1
ATOM 1755 C CA . VAL A 1 225 ? 24.400 37.790 5.557 1.00 79.62 225 VAL A CA 1
ATOM 1756 C C . VAL A 1 225 ? 24.272 38.946 6.528 1.00 79.62 225 VAL A C 1
ATOM 1758 O O . VAL A 1 225 ? 24.414 40.098 6.068 1.00 79.62 225 VAL A O 1
#

Organism: NCBI:txid2681861

Sequence (225 aa):
MAKWGPKTWAVSSQKVVALQDLSFSYSQVADNNTSTEEKKTTNERGTELFPLSFTTTLHSGAGVDVRAEIESWKALVTKVNYFYLGGRQLGPKLQLRKVSVGSVKTDDSGRIRLATLSFEFKEYDPDTTSVKVNTSALKVKASKTTKAQKKKTNTAVKKAAKKTIKVGDYVKPTGKKYATDQTIPAWVKQRSHKVSQIKESQNRVLLGHPNGINSWVYLSEVTLV

Foldseek 3Di:
DKDWVVDDADQDPQAHKHKADKDKDKAWDWDFPPDPDPDTDTDGDGIDWIKIKTKTKDFVVRNDQPVVVVVVVVVQQQPWTFIDDPNHTDDAIKGWPDKDKALWDADPVRRTGMIMIMTIITHDDPVPSPDDNPPPDDPHPNDPPDDDDDDDDPPPDDDDDPPDDDQFFWKAFQDQAFPVRHGDDPVRNVDIWGFHDDDVVSQWTATHPPNDPRTIHGVVGMDTD

Secondary structure (DSSP, 8-state):
-EEETTEEE-B-SS-B--EEEEEE---EEEEE----SS---EEEEEE---EEEEEEEEEGGGT--HHHHHHHHHTTTT-EE-EEETTEE-SS-EEEEEEEEEEEEE-TT--EEEEEEEEEEEE--GGG--------------------------------------TT-EEEE--SB-TTSPBPPHHHHHS-EEEEEEEGGGTEEEESTTTS--EEEEGGGEEE-